Protein AF-A0A1Q4DTI9-F1 (afdb_monomer_lite)

Structure (mmCIF, N/CA/C/O backbone):
data_AF-A0A1Q4DTI9-F1
#
_entry.id   AF-A0A1Q4DTI9-F1
#
loop_
_atom_site.group_PDB
_atom_site.id
_atom_site.type_symbol
_atom_site.label_atom_id
_atom_site.label_alt_id
_atom_site.label_comp_id
_atom_site.label_asym_id
_atom_site.label_entity_id
_atom_site.label_seq_id
_atom_site.pdbx_PDB_ins_code
_atom_site.Cartn_x
_atom_site.Cartn_y
_atom_site.Cartn_z
_atom_site.occupancy
_atom_site.B_iso_or_equiv
_atom_site.auth_seq_id
_atom_site.auth_comp_id
_atom_site.auth_asym_id
_atom_site.auth_atom_id
_atom_site.pdbx_PDB_model_num
ATOM 1 N N . MET A 1 1 ? 44.976 -29.649 -38.046 1.00 53.06 1 MET A N 1
ATOM 2 C CA . MET A 1 1 ? 44.928 -28.229 -37.626 1.00 53.06 1 MET A CA 1
ATOM 3 C C . MET A 1 1 ? 43.530 -27.917 -37.110 1.00 53.06 1 MET A C 1
ATOM 5 O O . MET A 1 1 ? 42.607 -27.797 -37.906 1.00 53.06 1 MET A O 1
ATOM 9 N N . THR A 1 2 ? 43.343 -27.860 -35.794 1.00 54.84 2 THR A N 1
ATOM 10 C CA . THR A 1 2 ? 42.052 -27.541 -35.167 1.00 54.84 2 THR A CA 1
ATOM 11 C C . THR A 1 2 ? 41.752 -26.053 -35.352 1.00 54.84 2 THR A C 1
ATOM 13 O O . THR A 1 2 ? 42.435 -25.201 -34.785 1.00 54.84 2 THR A O 1
ATOM 16 N N . ARG A 1 3 ? 40.769 -25.720 -36.195 1.00 55.25 3 ARG A N 1
ATOM 17 C CA . ARG A 1 3 ? 40.263 -24.344 -36.304 1.00 55.25 3 ARG A CA 1
ATOM 18 C C . ARG A 1 3 ? 39.540 -23.997 -35.000 1.00 55.25 3 ARG A C 1
ATOM 20 O O . ARG A 1 3 ? 38.719 -24.779 -34.534 1.00 55.25 3 ARG A O 1
ATOM 27 N N . ASN A 1 4 ? 39.849 -22.841 -34.419 1.00 64.81 4 ASN A N 1
ATOM 28 C CA . ASN A 1 4 ? 39.087 -22.314 -33.286 1.00 64.81 4 ASN A CA 1
ATOM 29 C C . ASN A 1 4 ? 37.634 -22.022 -33.715 1.00 64.81 4 ASN A C 1
ATOM 31 O O . ASN A 1 4 ? 37.386 -21.762 -34.894 1.00 64.81 4 ASN A O 1
ATOM 35 N N . SER A 1 5 ? 36.685 -22.030 -32.773 1.00 80.31 5 SER A N 1
ATOM 36 C CA . SER A 1 5 ? 35.242 -21.832 -33.029 1.00 80.31 5 SER A CA 1
ATOM 37 C C . SER A 1 5 ? 34.882 -20.483 -33.665 1.00 80.31 5 SER A C 1
ATOM 39 O O . SER A 1 5 ? 33.822 -20.342 -34.263 1.00 80.31 5 SER A O 1
ATOM 41 N N . ASP A 1 6 ? 35.775 -19.502 -33.571 1.00 81.00 6 ASP A N 1
ATOM 42 C CA . ASP A 1 6 ? 35.674 -18.170 -34.166 1.00 81.00 6 ASP A CA 1
ATOM 43 C C . ASP A 1 6 ? 36.391 -18.046 -35.526 1.00 81.00 6 ASP A C 1
ATOM 45 O O . ASP A 1 6 ? 36.403 -16.971 -36.122 1.00 81.00 6 ASP A O 1
ATOM 49 N N . GLY A 1 7 ? 37.012 -19.121 -36.026 1.00 85.31 7 GLY A N 1
ATOM 50 C CA . GLY A 1 7 ? 37.660 -19.169 -37.343 1.00 85.31 7 GLY A CA 1
ATOM 51 C C . GLY A 1 7 ? 38.958 -18.357 -37.476 1.00 85.31 7 GLY A C 1
ATOM 52 O O . GLY A 1 7 ? 39.600 -18.406 -38.524 1.00 85.31 7 GLY A O 1
ATOM 53 N N . LEU A 1 8 ? 39.381 -17.640 -36.430 1.00 86.94 8 LEU A N 1
ATOM 54 C CA . LEU A 1 8 ? 40.568 -16.779 -36.438 1.00 86.94 8 LEU A CA 1
ATOM 55 C C . LEU A 1 8 ? 41.843 -17.549 -36.060 1.00 86.94 8 LEU A C 1
ATOM 57 O O . LEU A 1 8 ? 41.891 -18.263 -35.049 1.00 86.94 8 LEU A O 1
ATOM 61 N N . GLN A 1 9 ? 42.909 -17.345 -36.841 1.00 87.81 9 GLN A N 1
ATOM 62 C CA . GLN A 1 9 ? 44.253 -17.826 -36.504 1.00 87.81 9 GLN A CA 1
ATOM 63 C C . GLN A 1 9 ? 44.780 -17.120 -35.235 1.00 87.81 9 GLN A C 1
ATOM 65 O O . GLN A 1 9 ? 44.447 -15.952 -35.020 1.00 87.81 9 GLN A O 1
ATOM 70 N N . PRO A 1 10 ? 45.627 -17.768 -34.408 1.00 82.81 10 PRO A N 1
ATOM 71 C CA . PRO A 1 10 ? 46.132 -17.186 -33.158 1.00 82.81 10 PRO A CA 1
ATOM 72 C C . PRO A 1 10 ? 46.754 -15.790 -33.320 1.00 82.81 10 PRO A C 1
ATOM 74 O O . PRO A 1 10 ? 46.366 -14.868 -32.610 1.00 82.81 10 PRO A O 1
ATOM 77 N N . ARG A 1 11 ? 47.603 -15.586 -34.339 1.00 82.25 11 ARG A N 1
ATOM 78 C CA . ARG A 1 11 ? 48.205 -14.270 -34.635 1.00 82.25 11 ARG A CA 1
ATOM 79 C C . ARG A 1 11 ? 47.156 -13.185 -34.909 1.00 82.25 11 ARG A C 1
ATOM 81 O O . ARG A 1 11 ? 47.306 -12.049 -34.473 1.00 82.25 11 ARG A O 1
ATOM 88 N N . CYS A 1 12 ? 46.053 -13.535 -35.571 1.00 87.19 12 CYS A N 1
ATOM 89 C CA . CYS A 1 12 ? 44.951 -12.606 -35.818 1.00 87.19 12 CYS A CA 1
ATOM 90 C C . CYS A 1 12 ? 44.187 -12.245 -34.532 1.00 87.19 12 CYS A C 1
ATOM 92 O O . CYS A 1 12 ? 43.641 -11.143 -34.447 1.00 87.19 12 CYS A O 1
ATOM 94 N N . LYS A 1 13 ? 44.152 -13.130 -33.521 1.00 86.31 13 LYS A N 1
ATOM 95 C CA . LYS A 1 13 ? 43.542 -12.835 -32.211 1.00 86.31 13 LYS A CA 1
ATOM 96 C C . LYS A 1 13 ? 44.347 -11.794 -31.447 1.00 86.31 13 LYS A C 1
ATOM 98 O O . LYS A 1 13 ? 43.750 -10.871 -30.895 1.00 86.31 13 LYS A O 1
ATOM 103 N N . ASP A 1 14 ? 45.672 -11.893 -31.485 1.00 88.25 14 ASP A N 1
ATOM 104 C CA . ASP A 1 14 ? 46.558 -10.927 -30.831 1.00 88.25 14 ASP A CA 1
ATOM 105 C C . ASP A 1 14 ? 46.472 -9.551 -31.496 1.00 88.25 14 ASP A C 1
ATOM 107 O O . ASP A 1 14 ? 46.298 -8.546 -30.804 1.00 88.25 14 ASP A O 1
ATOM 111 N N . CYS A 1 15 ? 46.456 -9.498 -32.833 1.00 91.50 15 CYS A N 1
ATOM 112 C CA . CYS A 1 15 ? 46.217 -8.252 -33.567 1.00 91.50 15 CYS A CA 1
ATOM 113 C C . CYS A 1 15 ? 44.847 -7.635 -33.229 1.00 91.50 15 CYS A C 1
ATOM 115 O O . CYS A 1 15 ? 44.758 -6.434 -32.979 1.00 91.50 15 CYS A O 1
ATOM 117 N N . ASN A 1 16 ? 43.777 -8.439 -33.169 1.00 90.19 16 ASN A N 1
ATOM 118 C CA . ASN A 1 16 ? 42.437 -7.953 -32.817 1.00 90.19 16 ASN A CA 1
ATOM 119 C C . ASN A 1 16 ? 42.382 -7.460 -31.361 1.00 90.19 16 ASN A C 1
ATOM 121 O O . ASN A 1 16 ? 41.789 -6.421 -31.075 1.00 90.19 16 ASN A O 1
ATOM 125 N N . ARG A 1 17 ? 43.049 -8.161 -30.438 1.00 92.62 17 ARG A N 1
ATOM 126 C CA . ARG A 1 17 ? 43.170 -7.748 -29.036 1.00 92.62 17 ARG A CA 1
ATOM 127 C C . ARG A 1 17 ? 43.911 -6.417 -28.912 1.00 92.62 17 ARG A C 1
ATOM 129 O O . ARG A 1 17 ? 43.394 -5.518 -28.253 1.00 92.62 17 ARG A O 1
ATOM 136 N N . ALA A 1 18 ? 45.063 -6.270 -29.567 1.00 93.00 18 ALA A N 1
ATOM 137 C CA . ALA A 1 18 ? 45.827 -5.023 -29.583 1.00 93.00 18 ALA A CA 1
ATOM 138 C C . ALA A 1 18 ? 45.005 -3.871 -30.182 1.00 93.00 18 ALA A C 1
ATOM 140 O O . ALA A 1 18 ? 44.912 -2.804 -29.577 1.00 93.00 18 ALA A O 1
ATOM 141 N N . TYR A 1 19 ? 44.311 -4.116 -31.298 1.00 94.25 19 TYR A N 1
ATOM 142 C CA . TYR A 1 19 ? 43.413 -3.142 -31.916 1.00 94.25 19 TYR A CA 1
ATOM 143 C C . TYR A 1 19 ? 42.285 -2.706 -30.970 1.00 94.25 19 TYR A C 1
ATOM 145 O O . TYR A 1 19 ? 42.036 -1.509 -30.820 1.00 94.25 19 TYR A O 1
ATOM 153 N N . ARG A 1 20 ? 41.620 -3.650 -30.287 1.00 93.38 20 ARG A N 1
ATOM 154 C CA . ARG A 1 20 ? 40.570 -3.335 -29.302 1.00 93.38 20 ARG A CA 1
ATOM 155 C C . ARG A 1 20 ? 41.111 -2.497 -28.154 1.00 93.38 20 ARG A C 1
ATOM 157 O O . ARG A 1 20 ? 40.448 -1.538 -27.783 1.00 93.38 20 ARG A O 1
ATOM 164 N N . LEU A 1 21 ? 42.288 -2.842 -27.624 1.00 95.31 21 LEU A N 1
ATOM 165 C CA . LEU A 1 21 ? 42.935 -2.106 -26.534 1.00 95.31 21 LEU A CA 1
ATOM 166 C C . LEU A 1 21 ? 43.292 -0.674 -26.952 1.00 95.31 21 LEU A C 1
ATOM 168 O O . LEU A 1 21 ? 42.970 0.270 -26.236 1.00 95.31 21 LEU A O 1
ATOM 172 N N . GLN A 1 22 ? 43.867 -0.501 -28.143 1.00 94.75 22 GLN A N 1
ATOM 173 C CA . GLN A 1 22 ? 44.209 0.816 -28.689 1.00 94.75 22 GLN A CA 1
ATOM 174 C C . GLN A 1 22 ? 42.973 1.675 -29.002 1.00 94.75 22 GLN A C 1
ATOM 176 O O . GLN A 1 22 ? 43.058 2.899 -29.006 1.00 94.75 22 GLN A O 1
ATOM 181 N N . ASN A 1 23 ? 41.811 1.056 -29.238 1.00 96.25 23 ASN A N 1
ATOM 182 C CA . ASN A 1 23 ? 40.576 1.747 -29.616 1.00 96.25 23 ASN A CA 1
ATOM 183 C C . ASN A 1 23 ? 39.484 1.714 -28.528 1.00 96.25 23 ASN A C 1
ATOM 185 O O . ASN A 1 23 ? 38.328 2.015 -28.838 1.00 96.25 23 ASN A O 1
ATOM 189 N N . VAL A 1 24 ? 39.798 1.378 -27.266 1.00 96.94 24 VAL A N 1
ATOM 190 C CA . VAL A 1 24 ? 38.788 1.293 -26.184 1.00 96.94 24 VAL A CA 1
ATOM 191 C C . VAL A 1 24 ? 38.017 2.601 -26.038 1.00 96.94 24 VAL A C 1
ATOM 193 O O . VAL A 1 24 ? 36.784 2.583 -25.994 1.00 96.94 24 VAL A O 1
ATOM 196 N N . GLU A 1 25 ? 38.723 3.731 -26.007 1.00 95.00 25 GLU A N 1
ATOM 197 C CA . GLU A 1 25 ? 38.092 5.035 -25.800 1.00 95.00 25 GLU A CA 1
ATOM 198 C C . GLU A 1 25 ? 37.253 5.450 -27.014 1.00 95.00 25 GLU A C 1
ATOM 200 O O . GLU A 1 25 ? 36.100 5.850 -26.867 1.00 95.00 25 GLU A O 1
ATOM 205 N N . ARG A 1 26 ? 37.751 5.210 -28.234 1.00 93.19 26 ARG A N 1
ATOM 206 C CA . ARG A 1 26 ? 36.982 5.430 -29.469 1.00 93.19 26 ARG A CA 1
ATOM 207 C C . ARG A 1 26 ? 35.706 4.582 -29.502 1.00 93.19 26 ARG A C 1
ATOM 209 O O . ARG A 1 26 ? 34.638 5.079 -29.854 1.00 93.19 26 ARG A O 1
ATOM 216 N N . ALA A 1 27 ? 35.784 3.316 -29.092 1.00 92.44 27 ALA A N 1
ATOM 217 C CA . ALA A 1 27 ? 34.627 2.428 -28.998 1.00 92.44 27 ALA A CA 1
ATOM 218 C C . ALA A 1 27 ? 33.645 2.855 -27.890 1.00 92.44 27 ALA A C 1
ATOM 220 O O . ALA A 1 27 ? 32.435 2.643 -28.013 1.00 92.44 27 ALA A O 1
ATOM 221 N N . ARG A 1 28 ? 34.135 3.448 -26.794 1.00 94.25 28 ARG A N 1
ATOM 222 C CA . ARG A 1 28 ? 33.299 4.032 -25.735 1.00 94.25 28 ARG A CA 1
ATOM 223 C C . ARG A 1 28 ? 32.555 5.266 -26.244 1.00 94.25 28 ARG A C 1
ATOM 225 O O . ARG A 1 28 ? 31.332 5.308 -26.128 1.00 94.25 28 ARG A O 1
ATOM 232 N N . GLN A 1 29 ? 33.260 6.208 -26.864 1.00 93.12 29 GLN A N 1
ATOM 233 C CA . GLN A 1 29 ? 32.677 7.414 -27.459 1.00 93.12 29 GLN A CA 1
ATOM 234 C C . GLN A 1 29 ? 31.649 7.070 -28.539 1.00 93.12 29 GLN A C 1
ATOM 236 O O . GLN A 1 29 ? 30.538 7.598 -28.529 1.00 93.12 29 GLN A O 1
ATOM 241 N N . TYR A 1 30 ? 31.964 6.108 -29.410 1.00 93.25 30 TYR A N 1
ATOM 242 C CA . TYR A 1 30 ? 31.026 5.632 -30.421 1.00 93.25 30 TYR A CA 1
ATOM 243 C C . TYR A 1 30 ? 29.740 5.082 -29.792 1.00 93.25 30 TYR A C 1
ATOM 245 O O . TYR A 1 30 ? 28.648 5.458 -30.217 1.00 93.25 30 TYR A O 1
ATOM 253 N N . ARG A 1 31 ? 29.839 4.241 -28.749 1.00 94.75 31 ARG A N 1
ATOM 254 C CA . ARG A 1 31 ? 28.670 3.707 -28.023 1.00 94.75 31 ARG A CA 1
ATOM 255 C C . ARG A 1 31 ? 27.847 4.796 -27.337 1.00 94.75 31 ARG A C 1
ATOM 257 O O . ARG A 1 31 ? 26.625 4.684 -27.302 1.00 94.75 31 ARG A O 1
ATOM 264 N N . LEU A 1 32 ? 28.488 5.839 -26.812 1.00 93.25 32 LEU A N 1
ATOM 265 C CA . LEU A 1 32 ? 27.789 6.981 -26.219 1.00 93.25 32 LEU A CA 1
ATOM 266 C C . LEU A 1 32 ? 26.996 7.748 -27.282 1.00 93.25 32 LEU A C 1
ATOM 268 O O . LEU A 1 32 ? 25.781 7.873 -27.148 1.00 93.25 32 LEU A O 1
ATOM 272 N N . ILE A 1 33 ? 27.650 8.159 -28.371 1.00 92.88 33 ILE A N 1
ATOM 273 C CA . ILE A 1 33 ? 27.027 8.940 -29.452 1.00 92.88 33 ILE A CA 1
ATOM 274 C C . ILE A 1 33 ? 25.904 8.145 -30.129 1.00 92.88 33 ILE A C 1
ATOM 276 O O . ILE A 1 33 ? 24.791 8.642 -30.312 1.00 92.88 33 ILE A O 1
ATOM 280 N N . THR A 1 34 ? 26.164 6.885 -30.485 1.00 93.88 34 THR A N 1
ATOM 281 C CA . THR A 1 34 ? 25.146 6.025 -31.108 1.00 93.88 34 THR A CA 1
ATOM 282 C C . THR A 1 34 ? 24.021 5.679 -30.142 1.00 93.88 34 THR A C 1
ATOM 284 O O . THR A 1 34 ? 22.859 5.687 -30.546 1.00 93.88 34 THR A O 1
ATOM 287 N N . GLY A 1 35 ? 24.330 5.456 -28.863 1.00 95.19 35 GLY A N 1
ATOM 288 C CA . GLY A 1 35 ? 23.335 5.227 -27.821 1.00 95.19 35 GLY A CA 1
ATOM 289 C C . GLY A 1 35 ? 22.427 6.438 -27.607 1.00 95.19 35 GLY A C 1
ATOM 290 O O . GLY A 1 35 ? 21.213 6.286 -27.499 1.00 95.19 35 GLY A O 1
ATOM 291 N N . GLU A 1 36 ? 22.977 7.651 -27.597 1.00 93.81 36 GLU A N 1
ATOM 292 C CA . GLU A 1 36 ? 22.194 8.888 -27.518 1.00 93.81 36 GLU A CA 1
ATOM 293 C C . GLU A 1 36 ? 21.328 9.106 -28.751 1.00 93.81 36 GLU A C 1
ATOM 295 O O . GLU A 1 36 ? 20.138 9.400 -28.608 1.00 93.81 36 GLU A O 1
ATOM 300 N N . ARG A 1 37 ? 21.890 8.895 -29.946 1.00 96.38 37 ARG A N 1
ATOM 301 C CA . ARG A 1 37 ? 21.135 8.955 -31.199 1.00 96.38 37 ARG A CA 1
ATOM 302 C C . ARG A 1 37 ? 19.981 7.953 -31.195 1.00 96.38 37 ARG A C 1
ATOM 304 O O . ARG A 1 37 ? 18.864 8.343 -31.518 1.00 96.38 37 ARG A O 1
ATOM 311 N N . SER A 1 38 ? 20.225 6.706 -30.788 1.00 94.44 38 SER A N 1
ATOM 312 C CA . SER A 1 38 ? 19.185 5.675 -30.676 1.00 94.44 38 SER A CA 1
ATOM 313 C C . SER A 1 38 ? 18.099 6.102 -29.695 1.00 94.44 38 SER A C 1
ATOM 315 O O . SER A 1 38 ? 16.931 6.141 -30.063 1.00 94.44 38 SER A O 1
ATOM 317 N N . ARG A 1 39 ? 18.476 6.533 -28.481 1.00 96.44 39 ARG A N 1
ATOM 318 C CA . ARG A 1 39 ? 17.519 7.021 -27.474 1.00 96.44 39 ARG A CA 1
ATOM 319 C C . ARG A 1 39 ? 16.692 8.200 -27.982 1.00 96.44 39 ARG A C 1
ATOM 321 O O . ARG A 1 39 ? 15.518 8.306 -27.642 1.00 96.44 39 ARG A O 1
ATOM 328 N N . ARG A 1 40 ? 17.290 9.104 -28.762 1.00 97.31 40 ARG A N 1
ATOM 329 C CA . ARG A 1 40 ? 16.573 10.229 -29.374 1.00 97.31 40 ARG A CA 1
ATOM 330 C C . ARG A 1 40 ? 15.555 9.741 -30.403 1.00 97.31 40 ARG A C 1
ATOM 332 O O . ARG A 1 40 ? 14.390 10.095 -30.271 1.00 97.31 40 ARG A O 1
ATOM 339 N N . LEU A 1 41 ? 15.972 8.895 -31.344 1.00 95.75 41 LEU A N 1
ATOM 340 C CA . LEU A 1 41 ? 15.083 8.327 -32.363 1.00 95.75 41 LEU A CA 1
ATOM 341 C C . LEU A 1 41 ? 13.945 7.510 -31.737 1.00 95.75 41 LEU A C 1
ATOM 343 O O . LEU A 1 41 ? 12.803 7.618 -32.169 1.00 95.75 41 LEU A O 1
ATOM 347 N N . ASP A 1 42 ? 14.224 6.741 -30.681 1.00 94.81 42 ASP A N 1
ATOM 348 C CA . ASP A 1 42 ? 13.197 5.994 -29.950 1.00 94.81 42 ASP A CA 1
ATOM 349 C C . ASP A 1 42 ? 12.187 6.929 -29.267 1.00 94.81 42 ASP A C 1
ATOM 351 O O . ASP A 1 42 ? 10.986 6.657 -29.299 1.00 94.81 42 ASP A O 1
ATOM 355 N N . ARG A 1 43 ? 12.648 8.049 -28.687 1.00 96.50 43 ARG A N 1
ATOM 356 C CA . ARG A 1 43 ? 11.763 9.075 -28.109 1.00 96.50 43 ARG A CA 1
ATOM 357 C C . ARG A 1 43 ? 10.905 9.756 -29.168 1.00 96.50 43 ARG A C 1
ATOM 359 O O . ARG A 1 43 ? 9.714 9.924 -28.935 1.00 96.50 43 ARG A O 1
ATOM 366 N N . GLU A 1 44 ? 11.488 10.128 -30.304 1.00 97.06 44 GLU A N 1
ATOM 367 C CA . GLU A 1 44 ? 10.766 10.736 -31.429 1.00 97.06 44 GLU A CA 1
ATOM 368 C C . GLU A 1 44 ? 9.714 9.770 -31.984 1.00 97.06 44 GLU A C 1
ATOM 370 O O . GLU A 1 44 ? 8.543 10.133 -32.087 1.00 97.06 44 GLU A O 1
ATOM 375 N N . ARG A 1 45 ? 10.094 8.507 -32.225 1.00 96.88 45 ARG A N 1
ATOM 376 C CA . ARG A 1 45 ? 9.173 7.452 -32.667 1.00 96.88 45 ARG A CA 1
ATOM 377 C C . ARG A 1 45 ? 8.035 7.247 -31.670 1.00 96.88 45 ARG A C 1
ATOM 379 O O . ARG A 1 45 ? 6.885 7.135 -32.086 1.00 96.88 45 ARG A O 1
ATOM 386 N N . TYR A 1 46 ? 8.332 7.188 -30.371 1.00 93.81 46 TYR A N 1
ATOM 387 C CA . TYR A 1 46 ? 7.299 7.047 -29.344 1.00 93.81 46 TYR A CA 1
ATOM 388 C C . TYR A 1 46 ? 6.390 8.277 -29.287 1.00 93.81 46 TYR A C 1
ATOM 390 O O . TYR A 1 46 ? 5.179 8.123 -29.205 1.00 93.81 46 TYR A O 1
ATOM 398 N N . ALA A 1 47 ? 6.941 9.491 -29.369 1.00 95.94 47 ALA A N 1
ATOM 399 C CA . ALA A 1 47 ? 6.152 10.720 -29.365 1.00 95.94 47 ALA A CA 1
ATOM 400 C C . ALA A 1 47 ? 5.183 10.776 -30.557 1.00 95.94 47 ALA A C 1
ATOM 402 O O . ALA A 1 47 ? 4.003 11.058 -30.360 1.00 95.94 47 ALA A O 1
ATOM 403 N N . GLN A 1 48 ? 5.655 10.427 -31.758 1.00 97.38 48 GLN A N 1
ATOM 404 C CA . GLN A 1 48 ? 4.842 10.377 -32.979 1.00 97.38 48 GLN A CA 1
ATOM 405 C C . GLN A 1 48 ? 3.741 9.307 -32.918 1.00 97.38 48 GLN A C 1
ATOM 407 O O . GLN A 1 48 ? 2.654 9.516 -33.445 1.00 97.38 48 GLN A O 1
ATOM 412 N N . ASN A 1 49 ? 3.996 8.174 -32.256 1.00 96.81 49 ASN A N 1
ATOM 413 C CA . ASN A 1 49 ? 3.059 7.046 -32.186 1.00 96.81 49 ASN A CA 1
ATOM 414 C C . ASN A 1 49 ? 2.308 6.941 -30.853 1.00 96.81 49 ASN A C 1
ATOM 416 O O . ASN A 1 49 ? 1.595 5.967 -30.616 1.00 96.81 49 ASN A O 1
ATOM 420 N N . ARG A 1 50 ? 2.452 7.922 -29.957 1.00 96.88 50 ARG A N 1
ATOM 421 C CA . ARG A 1 50 ? 1.941 7.820 -28.585 1.00 96.88 50 ARG A CA 1
ATOM 422 C C . ARG A 1 50 ? 0.439 7.561 -28.560 1.00 96.88 50 ARG A C 1
ATOM 424 O O . ARG A 1 50 ? -0.026 6.692 -27.830 1.00 96.88 50 ARG A O 1
ATOM 431 N N . GLU A 1 51 ? -0.322 8.315 -29.344 1.00 96.56 51 GLU A N 1
ATOM 432 C CA . GLU A 1 51 ? -1.781 8.199 -29.366 1.00 96.56 51 GLU A CA 1
ATOM 433 C C . GLU A 1 51 ? -2.242 6.876 -29.978 1.00 96.56 51 GLU A C 1
ATOM 435 O O . GLU A 1 51 ? -3.095 6.201 -29.402 1.00 96.56 51 GLU A O 1
ATOM 440 N N . SER A 1 52 ? -1.633 6.449 -31.087 1.00 96.81 52 SER A N 1
ATOM 441 C CA . SER A 1 52 ? -1.978 5.182 -31.738 1.00 96.81 52 SER A CA 1
ATOM 442 C C . SER A 1 52 ? -1.642 3.979 -30.850 1.00 96.81 52 SER A C 1
ATOM 444 O O . SER A 1 52 ? -2.445 3.048 -30.734 1.00 96.81 52 SER A O 1
ATOM 446 N N . GLU A 1 53 ? -0.510 4.012 -30.140 1.00 94.75 53 GLU A N 1
ATOM 447 C CA . GLU A 1 53 ? -0.140 2.987 -29.164 1.00 94.75 53 GLU A CA 1
ATOM 448 C C . GLU A 1 53 ? -1.094 2.943 -27.968 1.00 94.75 53 GLU A C 1
ATOM 450 O O . GLU A 1 53 ? -1.497 1.851 -27.550 1.00 94.75 53 GLU A O 1
ATOM 455 N N . LEU A 1 54 ? -1.485 4.104 -27.431 1.00 94.75 54 LEU A N 1
ATOM 456 C CA . LEU A 1 54 ? -2.444 4.187 -26.330 1.00 94.75 54 LEU A CA 1
ATOM 457 C C . LEU A 1 54 ? -3.814 3.642 -26.743 1.00 94.75 54 LEU A C 1
ATOM 459 O O . LEU A 1 54 ? -4.370 2.816 -26.016 1.00 94.75 54 LEU A O 1
ATOM 463 N N . THR A 1 55 ? -4.316 4.023 -27.920 1.00 97.19 55 THR A N 1
ATOM 464 C CA . THR A 1 55 ? -5.589 3.529 -28.464 1.00 97.19 55 THR A CA 1
ATOM 465 C C . THR A 1 55 ? -5.547 2.022 -28.694 1.00 97.19 55 THR A C 1
ATOM 467 O O . THR A 1 55 ? -6.423 1.299 -28.216 1.00 97.19 55 THR A O 1
ATOM 470 N N . ARG A 1 56 ? -4.487 1.511 -29.333 1.00 97.50 56 ARG A N 1
ATOM 471 C CA . ARG A 1 56 ? -4.293 0.067 -29.539 1.00 97.50 56 ARG A CA 1
ATOM 472 C C . ARG A 1 56 ? -4.214 -0.690 -28.210 1.00 97.50 56 ARG A C 1
ATOM 474 O O . ARG A 1 56 ? -4.806 -1.758 -28.072 1.00 97.50 56 ARG A O 1
ATOM 481 N N . SER A 1 57 ? -3.518 -0.138 -27.213 1.00 96.12 57 SER A N 1
ATOM 482 C CA . SER A 1 57 ? -3.423 -0.735 -25.874 1.00 96.12 57 SER A CA 1
ATOM 483 C C . SER A 1 57 ? -4.772 -0.743 -25.152 1.00 96.12 57 SER A C 1
ATOM 485 O O . SER A 1 57 ? -5.107 -1.733 -24.498 1.00 96.12 57 SER A O 1
ATOM 487 N N . ALA A 1 58 ? -5.547 0.338 -25.261 1.00 97.12 58 ALA A N 1
ATOM 488 C CA . ALA A 1 58 ? -6.879 0.433 -24.678 1.00 97.12 58 ALA A CA 1
ATOM 489 C C . ALA A 1 58 ? -7.834 -0.588 -25.311 1.00 97.12 58 ALA A C 1
ATOM 491 O O . ALA A 1 58 ? -8.491 -1.327 -24.575 1.00 97.12 58 ALA A O 1
ATOM 492 N N . LEU A 1 59 ? -7.832 -0.693 -26.645 1.00 98.06 59 LEU A N 1
ATOM 493 C CA . LEU A 1 59 ? -8.625 -1.671 -27.393 1.00 98.06 59 LEU A CA 1
ATOM 494 C C . LEU A 1 59 ? -8.254 -3.110 -27.016 1.00 98.06 59 LEU A C 1
ATOM 496 O O . LEU A 1 59 ? -9.123 -3.922 -26.711 1.00 98.06 59 LEU A O 1
ATOM 500 N N . TYR A 1 60 ? -6.959 -3.422 -26.942 1.00 97.69 60 TYR A N 1
ATOM 501 C CA . TYR A 1 60 ? -6.520 -4.750 -26.518 1.00 97.69 60 TYR A CA 1
ATOM 502 C C . TYR A 1 60 ? -6.994 -5.079 -25.095 1.00 97.69 60 TYR A C 1
ATOM 504 O O . TYR A 1 60 ? -7.485 -6.180 -24.845 1.00 97.69 60 TYR A O 1
ATOM 512 N N . ARG A 1 61 ? -6.881 -4.134 -24.150 1.00 97.00 61 ARG A N 1
ATOM 513 C CA . ARG A 1 61 ? -7.320 -4.342 -22.759 1.00 97.00 61 ARG A CA 1
ATOM 514 C C . ARG A 1 61 ? -8.833 -4.489 -22.628 1.00 97.00 61 ARG A C 1
ATOM 516 O O . ARG A 1 61 ? -9.266 -5.221 -21.738 1.00 97.00 61 ARG A O 1
ATOM 523 N N . SER A 1 62 ? -9.621 -3.798 -23.454 1.00 97.19 62 SER A N 1
ATOM 524 C CA . SER A 1 62 ? -11.079 -3.940 -23.443 1.00 97.19 62 SER A CA 1
ATOM 525 C C . SER A 1 62 ? -11.501 -5.294 -24.014 1.00 97.19 62 SER A C 1
ATOM 527 O O . SER A 1 62 ? -12.282 -5.990 -23.369 1.00 97.19 62 SER A O 1
ATOM 529 N N . GLN A 1 63 ? -10.910 -5.712 -25.138 1.00 98.31 63 GLN A N 1
ATOM 530 C CA . GLN A 1 63 ? -11.193 -6.996 -25.789 1.00 98.31 63 GLN A CA 1
ATOM 531 C C . GLN A 1 63 ? -10.684 -8.207 -24.986 1.00 98.31 63 GLN A C 1
ATOM 533 O O . GLN A 1 63 ? -11.318 -9.254 -24.991 1.00 98.31 63 GLN A O 1
ATOM 538 N N . ASN A 1 64 ? -9.577 -8.068 -24.246 1.00 98.19 64 ASN A N 1
ATOM 539 C CA . ASN A 1 64 ? -8.909 -9.181 -23.550 1.00 98.19 64 ASN A CA 1
ATOM 540 C C . ASN A 1 64 ? -8.934 -9.032 -22.019 1.00 98.19 64 ASN A C 1
ATOM 542 O O . ASN A 1 64 ? -8.025 -9.483 -21.313 1.00 98.19 64 ASN A O 1
ATOM 546 N N . ARG A 1 65 ? -9.964 -8.372 -21.475 1.00 97.62 65 ARG A N 1
ATOM 547 C CA . ARG A 1 65 ? -10.042 -8.008 -20.048 1.00 97.62 65 ARG A CA 1
ATOM 548 C C . ARG A 1 65 ? -9.862 -9.203 -19.111 1.00 97.62 65 ARG A C 1
ATOM 550 O O . ARG A 1 65 ? -9.167 -9.096 -18.098 1.00 97.62 65 ARG A O 1
ATOM 557 N N . GLU A 1 66 ? -10.493 -10.330 -19.423 1.00 97.56 66 GLU A N 1
ATOM 558 C CA . GLU A 1 66 ? -10.436 -11.535 -18.590 1.00 97.56 66 GLU A CA 1
ATOM 559 C C . GLU A 1 66 ? -9.073 -12.216 -18.645 1.00 97.56 66 GLU A C 1
ATOM 561 O O . GLU A 1 66 ? -8.523 -12.558 -17.597 1.00 97.56 66 GLU A O 1
ATOM 566 N N . GLN A 1 67 ? -8.483 -12.325 -19.836 1.00 97.81 67 GLN A N 1
ATOM 567 C CA . GLN A 1 67 ? -7.144 -12.878 -20.013 1.00 97.81 67 GLN A CA 1
ATOM 568 C C . GLN A 1 67 ? -6.098 -12.046 -19.265 1.00 97.81 67 GLN A C 1
ATOM 570 O O . GLN A 1 67 ? -5.291 -12.604 -18.521 1.00 97.81 67 GLN A O 1
ATOM 575 N N . VAL A 1 68 ? -6.146 -10.715 -19.393 1.00 97.25 68 VAL A N 1
ATOM 576 C CA . VAL A 1 68 ? -5.242 -9.806 -18.667 1.00 97.25 68 VAL A CA 1
ATOM 577 C C . VAL A 1 68 ? -5.383 -9.996 -17.154 1.00 97.25 68 VAL A C 1
ATOM 579 O O . VAL A 1 68 ? -4.380 -10.084 -16.444 1.00 97.25 68 VAL A O 1
ATOM 582 N N . ARG A 1 69 ? -6.616 -10.119 -16.643 1.00 96.88 69 ARG A N 1
ATOM 583 C CA . ARG A 1 69 ? -6.865 -10.399 -15.218 1.00 96.88 69 ARG A CA 1
ATOM 584 C C . ARG A 1 69 ? -6.334 -11.765 -14.792 1.00 96.88 69 ARG A C 1
ATOM 586 O O . ARG A 1 69 ? -5.745 -11.858 -13.718 1.00 96.88 69 ARG A O 1
ATOM 593 N N . ARG A 1 70 ? -6.535 -12.805 -15.605 1.00 98.25 70 ARG A N 1
ATOM 594 C CA . ARG A 1 70 ? -6.061 -14.168 -15.330 1.00 98.25 70 ARG A CA 1
ATOM 595 C C . ARG A 1 70 ? -4.539 -14.204 -15.225 1.00 98.25 70 ARG A C 1
ATOM 597 O O . ARG A 1 70 ? -4.028 -14.575 -14.174 1.00 98.25 70 ARG A O 1
ATOM 604 N N . VAL A 1 71 ? -3.836 -13.711 -16.246 1.00 97.44 71 VAL A N 1
ATOM 605 C CA . VAL A 1 71 ? -2.364 -13.636 -16.258 1.00 97.44 71 VAL A CA 1
ATOM 606 C C . VAL A 1 71 ? -1.851 -12.788 -15.090 1.00 97.44 71 VAL A C 1
ATOM 608 O O . VAL A 1 71 ? -0.871 -13.145 -14.438 1.00 97.44 71 VAL A O 1
ATOM 611 N N . GLY A 1 72 ? -2.543 -11.689 -14.769 1.00 96.75 72 GLY A N 1
ATOM 612 C CA . GLY A 1 72 ? -2.236 -10.869 -13.599 1.00 96.75 72 GLY A CA 1
ATOM 613 C C . GLY A 1 72 ? -2.326 -11.646 -12.280 1.00 96.75 72 GLY A C 1
ATOM 614 O O . GLY A 1 72 ? -1.415 -11.548 -11.458 1.00 96.75 72 GLY A O 1
ATOM 615 N N . ARG A 1 73 ? -3.382 -12.450 -12.086 1.00 97.19 73 ARG A N 1
ATOM 616 C CA . ARG A 1 73 ? -3.546 -13.308 -10.899 1.00 97.19 73 ARG A CA 1
ATOM 617 C C . ARG A 1 73 ? -2.487 -14.404 -10.828 1.00 97.19 73 ARG A C 1
ATOM 619 O O . ARG A 1 73 ? -1.885 -14.574 -9.774 1.00 97.19 73 ARG A O 1
ATOM 626 N N . GLU A 1 74 ? -2.222 -15.095 -11.932 1.00 97.69 74 GLU A N 1
ATOM 627 C CA . GLU A 1 74 ? -1.199 -16.149 -12.005 1.00 97.69 74 GLU A CA 1
ATOM 628 C C . GLU A 1 74 ? 0.196 -15.601 -11.688 1.00 97.69 74 GLU A C 1
ATOM 630 O O . GLU A 1 74 ? 0.937 -16.181 -10.896 1.00 97.69 74 GLU A O 1
ATOM 635 N N . SER A 1 75 ? 0.540 -14.442 -12.257 1.00 96.94 75 SER A N 1
ATOM 636 C CA . SER A 1 75 ? 1.806 -13.767 -11.974 1.00 96.94 75 SER A CA 1
ATOM 637 C C . SER A 1 75 ? 1.895 -13.314 -10.515 1.00 96.94 75 SER A C 1
ATOM 639 O O . SER A 1 75 ? 2.937 -13.491 -9.881 1.00 96.94 75 SER A O 1
ATOM 641 N N . ALA A 1 76 ? 0.810 -12.769 -9.952 1.00 95.62 76 ALA A N 1
ATOM 642 C CA . ALA A 1 76 ? 0.762 -12.370 -8.548 1.00 95.62 76 ALA A CA 1
ATOM 643 C C . ALA A 1 76 ? 0.922 -13.568 -7.601 1.00 95.62 76 ALA A C 1
ATOM 645 O O . ALA A 1 76 ? 1.677 -13.462 -6.638 1.00 95.62 76 ALA A O 1
ATOM 646 N N . ALA A 1 77 ? 0.270 -14.696 -7.899 1.00 96.56 77 ALA A N 1
ATOM 647 C CA . ALA A 1 77 ? 0.386 -15.931 -7.130 1.00 96.56 77 ALA A CA 1
ATOM 648 C C . ALA A 1 77 ? 1.810 -16.501 -7.204 1.00 96.56 77 ALA A C 1
ATOM 650 O O . ALA A 1 77 ? 2.446 -16.702 -6.173 1.00 96.56 77 ALA A O 1
ATOM 651 N N . ARG A 1 78 ? 2.364 -16.648 -8.416 1.00 98.12 78 ARG A N 1
ATOM 652 C CA . ARG A 1 78 ? 3.724 -17.169 -8.639 1.00 98.12 78 ARG A CA 1
ATOM 653 C C . ARG A 1 78 ? 4.806 -16.334 -7.950 1.00 98.12 78 ARG A C 1
ATOM 655 O O . ARG A 1 78 ? 5.829 -16.864 -7.539 1.00 98.12 78 ARG A O 1
ATOM 662 N N . ASN A 1 79 ? 4.606 -15.020 -7.853 1.00 97.00 79 ASN A N 1
ATOM 663 C CA . ASN A 1 79 ? 5.590 -14.096 -7.289 1.00 97.00 79 ASN A CA 1
ATOM 664 C C . ASN A 1 79 ? 5.251 -13.631 -5.867 1.00 97.00 79 ASN A C 1
ATOM 666 O O . ASN A 1 79 ? 5.902 -12.702 -5.378 1.00 97.00 79 ASN A O 1
ATOM 670 N N . ALA A 1 80 ? 4.249 -14.226 -5.212 1.00 96.19 80 ALA A N 1
ATOM 671 C CA . ALA A 1 80 ? 3.801 -13.798 -3.891 1.00 96.19 80 ALA A CA 1
ATOM 672 C C . ALA A 1 80 ? 4.949 -13.852 -2.873 1.00 96.19 80 ALA A C 1
ATOM 674 O O . ALA A 1 80 ? 5.230 -12.848 -2.216 1.00 96.19 80 ALA A O 1
ATOM 675 N N . ASP A 1 81 ? 5.676 -14.968 -2.822 1.00 94.19 81 ASP A N 1
ATOM 676 C CA . ASP A 1 81 ? 6.777 -15.180 -1.873 1.00 94.19 81 ASP A CA 1
ATOM 677 C C . ASP A 1 81 ? 7.962 -14.278 -2.158 1.00 94.19 81 ASP A C 1
ATOM 679 O O . ASP A 1 81 ? 8.426 -13.562 -1.273 1.00 94.19 81 ASP A O 1
ATOM 683 N N . ARG A 1 82 ? 8.375 -14.196 -3.426 1.00 96.56 82 ARG A N 1
ATOM 684 C CA . ARG A 1 82 ? 9.444 -13.284 -3.843 1.00 96.56 82 ARG A CA 1
ATOM 685 C C . ARG A 1 82 ? 9.117 -11.834 -3.489 1.00 96.56 82 ARG A C 1
ATOM 687 O O . ARG A 1 82 ? 9.991 -11.089 -3.055 1.00 96.56 82 ARG A O 1
ATOM 694 N N . ARG A 1 83 ? 7.859 -11.414 -3.663 1.00 95.25 83 ARG A N 1
ATOM 695 C CA . ARG A 1 83 ? 7.412 -10.062 -3.304 1.00 95.25 83 ARG A CA 1
ATOM 696 C C . ARG A 1 83 ? 7.394 -9.860 -1.789 1.00 95.25 83 ARG A C 1
ATOM 698 O O . ARG A 1 83 ? 7.788 -8.784 -1.341 1.00 95.25 83 ARG A O 1
ATOM 705 N N . ARG A 1 84 ? 6.944 -10.854 -1.015 1.00 94.19 84 ARG A N 1
ATOM 706 C CA . ARG A 1 84 ? 6.984 -10.818 0.456 1.00 94.19 84 ARG A CA 1
ATOM 707 C C . ARG A 1 84 ? 8.420 -10.668 0.952 1.00 94.19 84 ARG A C 1
ATOM 709 O O . ARG A 1 84 ? 8.692 -9.727 1.693 1.00 94.19 84 ARG A O 1
ATOM 716 N N . GLU A 1 85 ? 9.328 -11.504 0.462 1.00 96.00 85 GLU A N 1
ATOM 717 C CA . GLU A 1 85 ? 10.735 -11.496 0.863 1.00 96.00 85 GLU A CA 1
ATOM 718 C C . GLU A 1 85 ? 11.446 -10.204 0.451 1.00 96.00 85 GLU A C 1
ATOM 720 O O . GLU A 1 85 ? 12.083 -9.557 1.277 1.00 96.00 85 GLU A O 1
ATOM 725 N N . TYR A 1 86 ? 11.241 -9.733 -0.782 1.00 96.81 86 TYR A N 1
ATOM 726 C CA . TYR A 1 86 ? 11.770 -8.438 -1.219 1.00 96.81 86 TYR A CA 1
ATOM 727 C C . TYR A 1 86 ? 11.301 -7.288 -0.313 1.00 96.81 86 TYR A C 1
ATOM 729 O O . TYR A 1 86 ? 12.090 -6.435 0.094 1.00 96.81 86 TYR A O 1
ATOM 737 N N . MET A 1 87 ? 10.008 -7.255 0.034 1.00 93.94 87 MET A N 1
ATOM 738 C CA . MET A 1 87 ? 9.475 -6.225 0.928 1.00 93.94 87 MET A CA 1
ATOM 739 C C . MET A 1 87 ? 10.023 -6.366 2.352 1.00 93.94 87 MET A C 1
ATOM 741 O O . MET A 1 87 ? 10.243 -5.341 2.999 1.00 93.94 87 MET A O 1
ATOM 745 N N . ARG A 1 88 ? 10.267 -7.594 2.827 1.00 94.25 88 ARG A N 1
ATOM 746 C CA . ARG A 1 88 ? 10.909 -7.876 4.117 1.00 94.25 88 ARG A CA 1
ATOM 747 C C . ARG A 1 88 ? 12.332 -7.321 4.146 1.00 94.25 88 ARG A C 1
ATOM 749 O O . ARG A 1 88 ? 12.624 -6.466 4.979 1.00 94.25 88 ARG A O 1
ATOM 756 N N . GLN A 1 89 ? 13.167 -7.713 3.185 1.00 96.44 89 GLN A N 1
ATOM 757 C CA . GLN A 1 89 ? 14.551 -7.244 3.056 1.00 96.44 89 GLN A CA 1
ATOM 758 C C . GLN A 1 89 ? 14.617 -5.724 2.922 1.00 96.44 89 GLN A C 1
ATOM 760 O O . GLN A 1 89 ? 15.403 -5.070 3.601 1.00 96.44 89 GLN A O 1
ATOM 765 N N . ARG A 1 90 ? 13.728 -5.129 2.119 1.00 95.31 90 ARG A N 1
ATOM 766 C CA . ARG A 1 90 ? 13.659 -3.672 1.967 1.00 95.31 90 ARG A CA 1
ATOM 767 C C . ARG A 1 90 ? 13.314 -2.958 3.276 1.00 95.31 90 ARG A C 1
ATOM 769 O O . ARG A 1 90 ? 13.867 -1.888 3.520 1.00 95.31 90 ARG A O 1
ATOM 776 N N . ARG A 1 91 ? 12.408 -3.512 4.096 1.00 93.31 91 ARG A N 1
ATOM 777 C CA . ARG A 1 91 ? 12.072 -2.961 5.423 1.00 93.31 91 ARG A CA 1
ATOM 778 C C . ARG A 1 91 ? 13.253 -3.072 6.384 1.00 93.31 91 ARG A C 1
ATOM 780 O O . ARG A 1 91 ? 13.539 -2.092 7.056 1.00 93.31 91 ARG A O 1
ATOM 787 N N . MET A 1 92 ? 13.942 -4.215 6.405 1.00 93.00 92 MET A N 1
ATOM 788 C CA . MET A 1 92 ? 15.131 -4.420 7.244 1.00 93.00 92 MET A CA 1
ATOM 789 C C . MET A 1 92 ? 16.273 -3.478 6.850 1.00 93.00 92 MET A C 1
ATOM 791 O O . MET A 1 92 ? 16.872 -2.848 7.710 1.00 93.00 92 MET A O 1
ATOM 795 N N . ALA A 1 93 ? 16.525 -3.320 5.549 1.00 96.56 93 ALA A N 1
ATOM 796 C CA . ALA A 1 93 ? 17.569 -2.434 5.042 1.00 96.56 93 ALA A CA 1
ATOM 797 C C . ALA A 1 93 ? 17.236 -0.941 5.213 1.00 96.56 93 ALA A C 1
ATOM 799 O O . ALA A 1 93 ? 18.131 -0.106 5.165 1.00 96.56 93 ALA A O 1
ATOM 800 N N . ASN A 1 94 ? 15.954 -0.582 5.355 1.00 95.06 94 ASN A N 1
ATOM 801 C CA . ASN A 1 94 ? 15.509 0.811 5.430 1.00 95.06 94 ASN A CA 1
ATOM 802 C C . ASN A 1 94 ? 14.363 0.992 6.447 1.00 95.06 94 ASN A C 1
ATOM 804 O O . ASN A 1 94 ? 13.242 1.350 6.053 1.00 95.06 94 ASN A O 1
ATOM 808 N N . PRO A 1 95 ? 14.610 0.776 7.752 1.00 89.62 95 PRO A N 1
ATOM 809 C CA . PRO A 1 95 ? 13.555 0.776 8.766 1.00 89.62 95 PRO A CA 1
ATOM 810 C C . PRO A 1 95 ? 12.876 2.147 8.903 1.00 89.62 95 PRO A C 1
ATOM 812 O O . PRO A 1 95 ? 11.671 2.233 9.145 1.00 89.62 95 PRO A O 1
ATOM 815 N N . THR A 1 96 ? 13.613 3.236 8.661 1.00 94.44 96 THR A N 1
ATOM 816 C CA . THR A 1 96 ? 13.096 4.607 8.768 1.00 94.44 96 THR A CA 1
ATOM 817 C C . THR A 1 96 ? 12.499 5.145 7.471 1.00 94.44 96 THR A C 1
ATOM 819 O O . THR A 1 96 ? 11.768 6.129 7.521 1.00 94.44 96 THR A O 1
ATOM 822 N N . ALA A 1 97 ? 12.690 4.500 6.311 1.00 90.31 97 ALA A N 1
ATOM 823 C CA . ALA A 1 97 ? 12.334 5.100 5.016 1.00 90.31 97 ALA A CA 1
ATOM 824 C C . ALA A 1 97 ? 10.859 5.517 4.904 1.00 90.31 97 ALA A C 1
ATOM 826 O O . ALA A 1 97 ? 10.543 6.529 4.274 1.00 90.31 97 ALA A O 1
ATOM 827 N N . LYS A 1 98 ? 9.939 4.769 5.532 1.00 87.50 98 LYS A N 1
ATOM 828 C CA . LYS A 1 98 ? 8.516 5.146 5.590 1.00 87.50 98 LYS A CA 1
ATOM 829 C C . LYS A 1 98 ? 8.299 6.403 6.442 1.00 87.50 98 LYS A C 1
ATOM 831 O O . LYS A 1 98 ? 7.533 7.278 6.034 1.00 87.50 98 LYS A O 1
ATOM 836 N N . ARG A 1 99 ? 8.959 6.493 7.602 1.00 90.69 99 ARG A N 1
ATOM 837 C CA . ARG A 1 99 ? 8.931 7.672 8.482 1.00 90.69 99 ARG A CA 1
ATOM 838 C C . ARG A 1 99 ? 9.534 8.876 7.760 1.00 90.69 99 ARG A C 1
ATOM 840 O O . ARG A 1 99 ? 8.870 9.902 7.671 1.00 90.69 99 ARG A O 1
ATOM 847 N N . ASP A 1 100 ? 10.704 8.720 7.154 1.00 94.62 100 ASP A N 1
ATOM 848 C CA . ASP A 1 100 ? 11.431 9.802 6.483 1.00 94.62 100 ASP A CA 1
ATOM 849 C C . ASP A 1 100 ? 10.682 10.316 5.254 1.00 94.62 100 ASP A C 1
ATOM 851 O O . ASP A 1 100 ? 10.636 11.518 4.997 1.00 94.62 100 ASP A O 1
ATOM 855 N N . TYR A 1 101 ? 10.051 9.422 4.485 1.00 94.75 101 TYR A N 1
ATOM 856 C CA . TYR A 1 101 ? 9.156 9.830 3.404 1.00 94.75 101 TYR A CA 1
ATOM 857 C C . TYR A 1 101 ? 7.973 10.641 3.943 1.00 94.75 101 TYR A C 1
ATOM 859 O O . TYR A 1 101 ? 7.661 11.696 3.391 1.00 94.75 101 TYR A O 1
ATOM 867 N N . ARG A 1 102 ? 7.326 10.175 5.021 1.00 94.12 102 ARG A N 1
ATOM 868 C CA . ARG A 1 102 ? 6.181 10.873 5.620 1.00 94.12 102 ARG A CA 1
ATOM 869 C C . ARG A 1 102 ? 6.576 12.246 6.152 1.00 94.12 102 ARG A C 1
ATOM 871 O O . ARG A 1 102 ? 5.845 13.192 5.898 1.00 94.12 102 ARG A O 1
ATOM 878 N N . LEU A 1 103 ? 7.715 12.361 6.833 1.00 95.62 103 LEU A N 1
ATOM 879 C CA . LEU A 1 103 ? 8.216 13.634 7.355 1.00 95.62 103 LEU A CA 1
ATOM 880 C C . LEU A 1 103 ? 8.538 14.612 6.219 1.00 95.62 103 LEU A C 1
ATOM 882 O O . LEU A 1 103 ? 8.039 15.732 6.225 1.00 95.62 103 LEU A O 1
ATOM 886 N N . ARG A 1 104 ? 9.268 14.165 5.187 1.00 97.12 104 ARG A N 1
ATOM 887 C CA . ARG A 1 104 ? 9.614 15.007 4.025 1.00 97.12 104 ARG A CA 1
ATOM 888 C C . ARG A 1 104 ? 8.412 15.461 3.199 1.00 97.12 104 ARG A C 1
ATOM 890 O O . ARG A 1 104 ? 8.512 16.439 2.472 1.00 97.12 104 ARG A O 1
ATOM 897 N N . ASN A 1 105 ? 7.296 14.738 3.261 1.00 97.12 105 ASN A N 1
ATOM 898 C CA . ASN A 1 105 ? 6.107 15.018 2.454 1.00 97.12 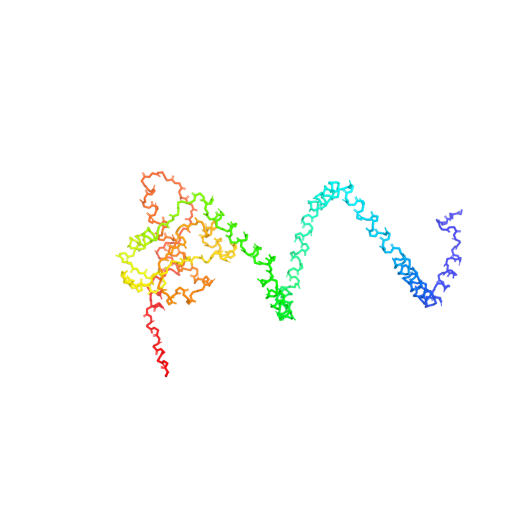105 ASN A CA 1
ATOM 899 C C . ASN A 1 105 ? 4.882 15.343 3.316 1.00 97.12 105 ASN A C 1
ATOM 901 O O . ASN A 1 105 ? 3.760 15.251 2.817 1.00 97.12 105 ASN A O 1
ATOM 905 N N . LEU A 1 106 ? 5.078 15.694 4.591 1.00 95.81 106 LEU A N 1
ATOM 906 C CA . LEU A 1 106 ? 3.992 15.834 5.559 1.00 95.81 106 LEU A CA 1
ATOM 907 C C . LEU A 1 106 ? 2.952 16.853 5.091 1.00 95.81 106 LEU A C 1
ATOM 909 O O . LEU A 1 106 ? 1.763 16.545 5.066 1.00 95.81 106 LEU A O 1
ATOM 913 N N . GLU A 1 107 ? 3.411 18.024 4.650 1.00 95.69 107 GLU A N 1
ATOM 914 C CA . GLU A 1 107 ? 2.525 19.100 4.205 1.00 95.69 107 GLU A CA 1
ATOM 915 C C . GLU A 1 107 ? 1.790 18.738 2.912 1.00 95.69 107 GLU A C 1
ATOM 917 O O . GLU A 1 107 ? 0.578 18.907 2.808 1.00 95.69 107 GLU A O 1
ATOM 922 N N . ARG A 1 108 ? 2.485 18.118 1.949 1.00 97.31 108 ARG A N 1
ATOM 923 C CA . ARG A 1 108 ? 1.852 17.642 0.711 1.00 97.31 108 ARG A CA 1
ATOM 924 C C . ARG A 1 108 ? 0.752 16.620 0.998 1.00 97.31 108 ARG A C 1
ATOM 926 O O . ARG A 1 108 ? -0.325 16.713 0.417 1.00 97.31 108 ARG A O 1
ATOM 933 N N . ILE A 1 109 ? 1.023 15.657 1.882 1.00 95.44 109 ILE A N 1
ATOM 934 C CA . ILE A 1 109 ? 0.040 14.651 2.305 1.00 95.44 109 ILE A CA 1
ATOM 935 C C . ILE A 1 109 ? -1.145 15.344 2.982 1.00 95.44 109 ILE A C 1
ATOM 937 O O . ILE A 1 109 ? -2.286 15.065 2.634 1.00 95.44 109 ILE A O 1
ATOM 941 N N . ARG A 1 110 ? -0.889 16.300 3.884 1.00 95.81 110 ARG A N 1
ATOM 942 C CA . ARG A 1 110 ? -1.936 17.058 4.579 1.00 95.81 110 ARG A CA 1
ATOM 943 C C . ARG A 1 110 ? -2.852 17.803 3.607 1.00 95.81 110 ARG A C 1
ATOM 945 O O . ARG A 1 110 ? -4.070 17.683 3.725 1.00 95.81 110 ARG A O 1
ATOM 952 N N . ILE A 1 111 ? -2.291 18.539 2.649 1.00 96.25 111 ILE A N 1
ATOM 953 C CA . ILE A 1 111 ? -3.060 19.284 1.639 1.00 96.25 111 ILE A CA 1
ATOM 954 C C . ILE A 1 111 ? -3.875 18.320 0.770 1.00 96.25 111 ILE A C 1
ATOM 956 O O . ILE A 1 111 ? -5.065 18.545 0.541 1.00 96.25 111 ILE A O 1
ATOM 960 N N . GLN A 1 112 ? -3.255 17.226 0.317 1.00 94.00 112 GLN A N 1
ATOM 961 C CA . GLN A 1 112 ? -3.926 16.209 -0.490 1.00 94.00 112 GLN A CA 1
ATOM 962 C C . GLN A 1 112 ? -5.098 15.573 0.268 1.00 94.00 112 GLN A C 1
ATOM 964 O O . GLN A 1 112 ? -6.202 15.493 -0.274 1.00 94.00 112 GLN A O 1
ATOM 969 N N . ASP A 1 113 ? -4.884 15.181 1.525 1.00 92.38 113 ASP A N 1
ATOM 970 C CA . ASP A 1 113 ? -5.911 14.592 2.382 1.00 92.38 113 ASP A CA 1
ATOM 971 C C . ASP A 1 113 ? -7.045 15.588 2.652 1.00 92.38 113 ASP A C 1
ATOM 973 O O . ASP A 1 113 ? -8.217 15.220 2.591 1.00 92.38 113 ASP A O 1
ATOM 977 N N . GLN A 1 114 ? -6.734 16.862 2.911 1.00 94.50 114 GLN A N 1
ATOM 978 C CA . GLN A 1 114 ? -7.750 17.900 3.107 1.00 94.50 114 GLN A CA 1
ATOM 979 C C . GLN A 1 114 ? -8.590 18.127 1.847 1.00 94.50 114 GLN A C 1
ATOM 981 O O . GLN A 1 114 ? -9.818 18.163 1.936 1.00 94.50 114 GLN A O 1
ATOM 986 N N . SER A 1 115 ? -7.946 18.250 0.684 1.00 95.12 115 SER A N 1
ATOM 987 C CA . SER A 1 115 ? -8.629 18.428 -0.600 1.00 95.12 115 SER A CA 1
ATOM 988 C C . SER A 1 115 ? -9.535 17.234 -0.914 1.00 95.12 115 SER A C 1
ATOM 990 O O . SER A 1 115 ? -10.734 17.398 -1.160 1.00 95.12 115 SER A O 1
ATOM 992 N N . TYR A 1 116 ? -9.005 16.013 -0.790 1.00 93.31 116 TYR A N 1
ATOM 993 C CA . TYR A 1 116 ? -9.769 14.797 -1.039 1.00 93.31 116 TYR A CA 1
ATOM 994 C C . TYR A 1 116 ? -10.945 14.648 -0.068 1.00 93.31 116 TYR A C 1
ATOM 996 O O . TYR A 1 116 ? -12.070 14.444 -0.517 1.00 93.31 116 TYR A O 1
ATOM 1004 N N . ASN A 1 117 ? -10.733 14.819 1.240 1.00 91.50 117 ASN A N 1
ATOM 1005 C CA . ASN A 1 117 ? -11.798 14.677 2.241 1.00 91.50 117 ASN A CA 1
ATOM 1006 C C . ASN A 1 117 ? -12.909 15.731 2.099 1.00 91.50 117 ASN A C 1
ATOM 1008 O O . ASN A 1 117 ? -14.045 15.478 2.505 1.00 91.50 117 ASN A O 1
ATOM 1012 N N . ARG A 1 118 ? -12.602 16.900 1.519 1.00 94.81 118 ARG A N 1
ATOM 1013 C CA . ARG A 1 118 ? -13.595 17.936 1.194 1.00 94.81 118 ARG A CA 1
ATOM 1014 C C . ARG A 1 118 ? -14.334 17.670 -0.118 1.00 94.81 118 ARG A C 1
ATOM 1016 O O . ARG A 1 118 ? -15.441 18.178 -0.278 1.00 94.81 118 ARG A O 1
ATOM 1023 N N . SER A 1 119 ? -13.765 16.884 -1.031 1.00 97.25 119 SER A N 1
ATOM 1024 C CA . SER A 1 119 ? -14.428 16.494 -2.280 1.00 97.25 119 SER A CA 1
ATOM 1025 C C . SER A 1 119 ? -15.635 15.581 -2.033 1.00 97.25 119 SER A C 1
ATOM 1027 O O . SER A 1 119 ? -15.702 14.864 -1.031 1.00 97.25 119 SER A O 1
ATOM 1029 N N . GLU A 1 120 ? -16.582 15.553 -2.973 1.00 97.31 120 GLU A N 1
ATOM 1030 C CA . GLU A 1 120 ? -17.748 14.667 -2.874 1.00 97.31 120 GLU A CA 1
ATOM 1031 C C . GLU A 1 120 ? -17.346 13.184 -2.873 1.00 97.31 120 GLU A C 1
ATOM 1033 O O . GLU A 1 120 ? -17.826 12.414 -2.041 1.00 97.31 120 GLU A O 1
ATOM 1038 N N . ALA A 1 121 ? -16.380 12.801 -3.714 1.00 96.06 121 ALA A N 1
ATOM 1039 C CA . ALA A 1 121 ? -15.842 11.443 -3.755 1.00 96.06 121 ALA A CA 1
ATOM 1040 C C . ALA A 1 121 ? -15.230 11.020 -2.407 1.00 96.06 121 ALA A C 1
ATOM 1042 O O . ALA A 1 121 ? -15.500 9.921 -1.916 1.00 96.06 121 ALA A O 1
ATOM 1043 N N . GLY A 1 122 ? -14.456 11.902 -1.763 1.00 95.00 122 GLY A N 1
ATOM 1044 C CA . GLY A 1 122 ? -13.882 11.629 -0.444 1.00 95.00 122 GLY A CA 1
ATOM 1045 C C . GLY A 1 122 ? -14.939 11.511 0.651 1.00 95.00 122 GLY A C 1
ATOM 1046 O O . GLY A 1 122 ? -14.887 10.576 1.456 1.00 95.00 122 GLY A O 1
ATOM 1047 N N . ARG A 1 123 ? -15.958 12.381 0.643 1.00 96.50 123 ARG A N 1
ATOM 1048 C CA . ARG A 1 123 ? -17.098 12.279 1.570 1.00 96.50 123 ARG A CA 1
ATOM 1049 C C . ARG A 1 123 ? -17.856 10.964 1.400 1.00 96.50 123 ARG A C 1
ATOM 1051 O O . ARG A 1 123 ? -18.157 10.305 2.398 1.00 96.50 123 ARG A O 1
ATOM 1058 N N . GLN A 1 124 ? -18.130 10.548 0.165 1.00 96.56 124 GLN A N 1
ATOM 1059 C CA . GLN A 1 124 ? -18.782 9.269 -0.127 1.00 96.56 124 GLN A CA 1
ATOM 1060 C C . GLN A 1 124 ? -17.923 8.081 0.311 1.00 96.56 124 GLN A C 1
ATOM 1062 O O . GLN A 1 124 ? -18.427 7.179 0.983 1.00 96.56 124 GLN A O 1
ATOM 1067 N N . ALA A 1 125 ? -16.617 8.107 0.030 1.00 94.25 125 ALA A N 1
ATOM 1068 C CA . ALA A 1 125 ? -15.687 7.076 0.481 1.00 94.25 125 ALA A CA 1
ATOM 1069 C C . ALA A 1 125 ? -15.655 6.967 2.017 1.00 94.25 125 ALA A C 1
ATOM 1071 O O . ALA A 1 125 ? -15.703 5.858 2.558 1.00 94.25 125 ALA A O 1
ATOM 1072 N N . ALA A 1 126 ? -15.646 8.099 2.730 1.00 89.50 126 ALA A N 1
ATOM 1073 C CA . ALA A 1 126 ? -15.699 8.136 4.189 1.00 89.50 126 ALA A CA 1
ATOM 1074 C C . ALA A 1 126 ? -17.032 7.592 4.736 1.00 89.50 126 ALA A C 1
ATOM 1076 O O . ALA A 1 126 ? -17.032 6.797 5.682 1.00 89.50 126 ALA A O 1
ATOM 1077 N N . ARG A 1 127 ? -18.170 7.960 4.127 1.00 93.56 127 ARG A N 1
ATOM 1078 C CA . ARG A 1 127 ? -19.494 7.407 4.471 1.00 93.56 127 ARG A CA 1
ATOM 1079 C C . ARG A 1 127 ? -19.535 5.895 4.252 1.00 93.56 127 ARG A C 1
ATOM 1081 O O . ARG A 1 127 ? -19.912 5.168 5.167 1.00 93.56 127 ARG A O 1
ATOM 1088 N N . ALA A 1 128 ? -19.065 5.412 3.103 1.00 93.12 128 ALA A N 1
ATOM 1089 C CA . ALA A 1 128 ? -18.992 3.987 2.788 1.00 93.12 128 ALA A CA 1
ATOM 1090 C C . ALA A 1 128 ? -18.063 3.229 3.751 1.00 93.12 128 ALA A C 1
ATOM 1092 O O . ALA A 1 128 ? -18.384 2.127 4.196 1.00 93.12 128 ALA A O 1
ATOM 1093 N N . ALA A 1 129 ? -16.923 3.815 4.131 1.00 84.25 129 ALA A N 1
ATOM 1094 C CA . ALA A 1 129 ? -16.032 3.240 5.137 1.00 84.25 129 ALA A CA 1
ATOM 1095 C C . ALA A 1 129 ? -16.713 3.127 6.511 1.00 84.25 129 ALA A C 1
ATOM 1097 O O . ALA A 1 129 ? -16.637 2.069 7.141 1.00 84.25 129 ALA A O 1
ATOM 1098 N N . LYS A 1 130 ? -17.432 4.172 6.951 1.00 85.56 130 LYS A N 1
ATOM 1099 C CA . LYS A 1 130 ? -18.233 4.142 8.186 1.00 85.56 130 LYS A CA 1
ATOM 1100 C C . LYS A 1 130 ? -19.348 3.093 8.115 1.00 85.56 130 LYS A C 1
ATOM 1102 O O . LYS A 1 130 ? -19.505 2.337 9.069 1.00 85.56 130 LYS A O 1
ATOM 1107 N N . ALA A 1 131 ? -20.070 3.008 6.997 1.00 88.69 131 ALA A N 1
ATOM 1108 C CA . ALA A 1 131 ? -21.125 2.020 6.780 1.00 88.69 131 ALA A CA 1
ATOM 1109 C C . ALA A 1 131 ? -20.577 0.586 6.840 1.00 88.69 131 ALA A C 1
ATOM 1111 O O . ALA A 1 131 ? -21.079 -0.219 7.617 1.00 88.69 131 ALA A O 1
ATOM 1112 N N . ARG A 1 132 ? -19.474 0.290 6.134 1.00 82.81 132 ARG A N 1
ATOM 1113 C CA . ARG A 1 132 ? -18.794 -1.017 6.208 1.00 82.81 132 ARG A CA 1
ATOM 1114 C C . ARG A 1 132 ? -18.319 -1.347 7.617 1.00 82.81 132 ARG A C 1
ATOM 1116 O O . ARG A 1 132 ? -18.451 -2.484 8.048 1.00 82.81 132 ARG A O 1
ATOM 1123 N N . ARG A 1 133 ? -17.775 -0.368 8.350 1.00 74.88 133 ARG A N 1
ATOM 1124 C CA . ARG A 1 133 ? -17.384 -0.567 9.752 1.00 74.88 133 ARG A CA 1
ATOM 1125 C C . ARG A 1 133 ? -18.592 -0.927 10.620 1.00 74.88 133 ARG A C 1
ATOM 1127 O O . ARG A 1 133 ? -18.473 -1.833 11.432 1.00 74.88 133 ARG A O 1
ATOM 1134 N N . ARG A 1 134 ? -19.728 -0.238 10.457 1.00 75.44 134 ARG A N 1
ATOM 1135 C CA . ARG A 1 134 ? -20.974 -0.546 11.181 1.00 75.44 134 ARG A CA 1
ATOM 1136 C C . ARG A 1 134 ? -21.506 -1.932 10.820 1.00 75.44 134 ARG A C 1
ATOM 1138 O O . ARG A 1 134 ? -21.781 -2.702 11.724 1.00 75.44 134 ARG A O 1
ATOM 1145 N N . ALA A 1 135 ? -21.564 -2.263 9.532 1.00 76.44 135 ALA A N 1
ATOM 1146 C CA . ALA A 1 135 ? -21.992 -3.577 9.062 1.00 76.44 135 ALA A CA 1
ATOM 1147 C C . ALA A 1 135 ? -21.108 -4.698 9.626 1.00 76.44 135 ALA A C 1
ATOM 1149 O O . ALA A 1 135 ? -21.636 -5.665 10.151 1.00 76.44 135 ALA A O 1
ATOM 1150 N N . ARG A 1 136 ? -19.775 -4.531 9.613 1.00 74.56 136 ARG A N 1
ATOM 1151 C CA . ARG A 1 136 ? -18.860 -5.489 10.256 1.00 74.56 136 ARG A CA 1
ATOM 1152 C C . ARG A 1 136 ? -19.158 -5.655 11.741 1.00 74.56 136 ARG A C 1
ATOM 1154 O O . ARG A 1 136 ? -19.256 -6.781 12.185 1.00 74.56 136 ARG A O 1
ATOM 1161 N N . LYS A 1 137 ? -19.348 -4.555 12.480 1.00 69.50 137 LYS A N 1
ATOM 1162 C CA . LYS A 1 137 ? -19.700 -4.610 13.908 1.00 69.50 137 LYS A CA 1
ATOM 1163 C C . LYS A 1 137 ? -21.024 -5.333 14.173 1.00 69.50 137 LYS A C 1
ATOM 1165 O O . LYS A 1 137 ? -21.122 -6.019 15.172 1.00 69.50 137 LYS A O 1
ATOM 1170 N N . LEU A 1 138 ? -22.019 -5.161 13.302 1.00 74.06 138 LEU A N 1
ATOM 1171 C CA . LEU A 1 138 ? -23.314 -5.846 13.406 1.00 74.06 138 LEU A CA 1
ATOM 1172 C C . LEU A 1 138 ? -23.240 -7.325 13.009 1.00 74.06 138 LEU A C 1
ATOM 1174 O O . LEU A 1 138 ? -24.051 -8.111 13.473 1.00 74.06 138 LEU A O 1
ATOM 1178 N N . ALA A 1 139 ? -22.303 -7.685 12.130 1.00 75.00 139 ALA A N 1
ATOM 1179 C CA . ALA A 1 139 ? -22.107 -9.049 11.651 1.00 75.00 139 ALA A CA 1
ATOM 1180 C C . ALA A 1 139 ? -21.191 -9.887 12.554 1.00 75.00 139 ALA A C 1
ATOM 1182 O O . ALA A 1 139 ? -21.050 -11.084 12.313 1.00 75.00 139 ALA A O 1
ATOM 1183 N N . LEU A 1 140 ? -20.541 -9.280 13.553 1.00 67.44 140 LEU A N 1
ATOM 1184 C CA . LEU A 1 140 ? -19.810 -10.049 14.552 1.00 67.44 140 LEU A CA 1
ATOM 1185 C C . LEU A 1 140 ? -20.821 -10.942 15.288 1.00 67.44 140 LEU A C 1
ATOM 1187 O O . LEU A 1 140 ? -21.846 -10.430 15.738 1.00 67.44 140 LEU A O 1
ATOM 1191 N N . PRO A 1 141 ? -20.553 -12.252 15.439 1.00 63.50 141 PRO A N 1
ATOM 1192 C CA . PRO A 1 141 ? -21.441 -13.193 16.129 1.00 63.50 141 PRO A CA 1
ATOM 1193 C C . PRO A 1 141 ? -21.466 -12.971 17.651 1.00 63.50 141 PRO A C 1
ATOM 1195 O O . PRO A 1 141 ? -21.848 -13.851 18.417 1.00 63.50 141 PRO A O 1
ATOM 1198 N N . THR A 1 142 ? -21.027 -11.802 18.111 1.00 63.59 142 THR A N 1
ATOM 1199 C CA . THR A 1 142 ? -20.971 -11.436 19.513 1.00 63.59 142 THR A CA 1
ATOM 1200 C C . THR A 1 142 ? -22.268 -10.736 19.892 1.00 63.59 142 THR A C 1
ATOM 1202 O O . THR A 1 142 ? -22.713 -9.782 19.249 1.00 63.59 142 THR A O 1
ATOM 1205 N N . ARG A 1 143 ? -22.899 -11.205 20.973 1.00 68.56 143 ARG A N 1
ATOM 1206 C CA . ARG A 1 143 ? -23.968 -10.454 21.636 1.00 68.56 143 ARG A CA 1
ATOM 1207 C C . ARG A 1 143 ? -23.412 -9.058 21.956 1.00 68.56 143 ARG A C 1
ATOM 1209 O O . ARG A 1 143 ? -22.363 -8.982 22.597 1.00 68.56 143 ARG A O 1
ATOM 1216 N N . PRO A 1 144 ? -24.052 -7.957 21.517 1.00 65.88 144 PRO A N 1
ATOM 1217 C CA . PRO A 1 144 ? -23.591 -6.625 21.874 1.00 65.88 144 PRO A CA 1
ATOM 1218 C C . PRO A 1 144 ? -23.683 -6.478 23.390 1.00 65.88 144 PRO A C 1
ATOM 1220 O O . PRO A 1 144 ? -24.774 -6.549 23.960 1.00 65.88 144 PRO A O 1
ATOM 1223 N N . TRP A 1 145 ? -22.530 -6.297 24.027 1.00 67.56 145 TRP A N 1
ATOM 1224 C CA . TRP A 1 145 ? -22.455 -6.143 25.471 1.00 67.56 145 TRP A CA 1
ATOM 1225 C C . TRP A 1 145 ? -23.089 -4.825 25.866 1.00 67.56 145 TRP A C 1
ATOM 1227 O O . TRP A 1 145 ? -22.764 -3.758 25.327 1.00 67.56 145 TRP A O 1
ATOM 1237 N N . ARG A 1 146 ? -24.032 -4.906 26.796 1.00 81.25 146 ARG A N 1
ATOM 1238 C CA . ARG A 1 146 ? -24.655 -3.721 27.370 1.00 81.25 146 ARG A CA 1
ATOM 1239 C C . ARG A 1 146 ? -23.652 -3.097 28.330 1.00 81.25 146 ARG A C 1
ATOM 1241 O O . ARG A 1 146 ? -22.952 -3.796 29.055 1.00 81.25 146 ARG A O 1
ATOM 1248 N N . THR A 1 147 ? -23.615 -1.772 28.384 1.00 85.31 147 THR A N 1
ATOM 1249 C CA . THR A 1 147 ? -22.785 -1.026 29.347 1.00 85.31 147 THR A CA 1
ATOM 1250 C C . THR A 1 147 ? -23.001 -1.505 30.787 1.00 85.31 147 THR A C 1
ATOM 1252 O O . THR A 1 147 ? -22.048 -1.595 31.555 1.00 85.31 147 THR A O 1
ATOM 1255 N N . ALA A 1 148 ? -24.235 -1.896 31.118 1.00 87.31 148 ALA A N 1
ATOM 1256 C CA . ALA A 1 148 ? -24.598 -2.492 32.398 1.00 87.31 148 ALA A CA 1
ATOM 1257 C C . ALA A 1 148 ? -23.878 -3.821 32.690 1.00 87.31 148 ALA A C 1
ATOM 1259 O O . ALA A 1 148 ? -23.509 -4.056 33.831 1.00 87.31 148 ALA A O 1
ATOM 1260 N N . GLU A 1 149 ? -23.642 -4.673 31.687 1.00 87.75 149 GLU A N 1
ATOM 1261 C CA . GLU A 1 149 ? -22.954 -5.962 31.871 1.00 87.75 149 GLU A CA 1
ATOM 1262 C C . GLU A 1 149 ? -21.466 -5.749 32.164 1.00 87.75 149 GLU A C 1
ATOM 1264 O O . GLU A 1 149 ? -20.912 -6.388 33.056 1.00 87.75 149 GLU A O 1
ATOM 1269 N N . ILE A 1 150 ? -20.831 -4.801 31.466 1.00 88.44 150 ILE A N 1
ATOM 1270 C CA . ILE A 1 150 ? -19.425 -4.444 31.709 1.00 88.44 150 ILE A CA 1
ATOM 1271 C C . ILE A 1 150 ? -19.267 -3.854 33.117 1.00 88.44 150 ILE A C 1
ATOM 1273 O O . ILE A 1 150 ? -18.355 -4.237 33.848 1.00 88.44 150 ILE A O 1
ATOM 1277 N N . LEU A 1 151 ? -20.179 -2.960 33.516 1.00 90.56 151 LEU A N 1
ATOM 1278 C CA . LEU A 1 151 ? -20.188 -2.376 34.857 1.00 90.56 151 LEU A CA 1
ATOM 1279 C C . LEU A 1 151 ? -20.423 -3.442 35.936 1.00 90.56 151 LEU A C 1
ATOM 1281 O O . LEU A 1 151 ? -19.670 -3.491 36.904 1.00 90.56 151 LEU A O 1
ATOM 1285 N N . ALA A 1 152 ? -21.422 -4.312 35.757 1.00 89.50 152 ALA A N 1
ATOM 1286 C CA . ALA A 1 152 ? -21.732 -5.390 36.693 1.00 89.50 152 ALA A CA 1
ATOM 1287 C C . ALA A 1 152 ? -20.548 -6.344 36.867 1.00 89.50 152 ALA A C 1
ATOM 1289 O O . ALA A 1 152 ? -20.218 -6.703 37.993 1.00 89.50 152 ALA A O 1
ATOM 1290 N N . ARG A 1 153 ? -19.850 -6.688 35.778 1.00 87.19 153 ARG A N 1
ATOM 1291 C CA . ARG A 1 153 ? -18.619 -7.481 35.853 1.00 87.19 153 ARG A CA 1
ATOM 1292 C C . ARG A 1 153 ? -17.524 -6.758 36.635 1.00 87.19 153 ARG A C 1
ATOM 1294 O O . ARG A 1 153 ? -16.886 -7.365 37.487 1.00 87.19 153 ARG A O 1
ATOM 1301 N N . GLY A 1 154 ? -17.310 -5.470 36.362 1.00 87.06 154 GLY A N 1
ATOM 1302 C CA . GLY A 1 154 ? -16.335 -4.663 37.094 1.00 87.06 154 GLY A CA 1
ATOM 1303 C C . GLY A 1 154 ? -16.621 -4.623 38.599 1.00 87.06 154 GLY A C 1
ATOM 1304 O O . GLY A 1 154 ? -15.700 -4.778 39.397 1.00 87.06 154 GLY A O 1
ATOM 1305 N N . VAL A 1 155 ? -17.897 -4.485 38.976 1.00 90.62 155 VAL A N 1
ATOM 1306 C CA . VAL A 1 155 ? -18.362 -4.546 40.371 1.00 90.62 155 VAL A CA 1
ATOM 1307 C C . VAL A 1 155 ? -18.166 -5.943 40.958 1.00 90.62 155 VAL A C 1
ATOM 1309 O O . VAL A 1 155 ? -17.634 -6.049 42.053 1.00 90.62 155 VAL A O 1
ATOM 1312 N N . ALA A 1 156 ? -18.531 -7.009 40.243 1.00 88.56 156 ALA A N 1
ATOM 1313 C CA . ALA A 1 156 ? -18.366 -8.383 40.720 1.00 88.56 156 ALA A CA 1
ATOM 1314 C C . ALA A 1 156 ? -16.894 -8.722 41.012 1.00 88.56 156 ALA A C 1
ATOM 1316 O O . ALA A 1 156 ? -16.597 -9.339 42.027 1.00 88.56 156 ALA A O 1
ATOM 1317 N N . LEU A 1 157 ? -15.970 -8.260 40.162 1.00 84.38 157 LEU A N 1
ATOM 1318 C CA . LEU A 1 157 ? -14.533 -8.502 40.326 1.00 84.38 157 LEU A CA 1
ATOM 1319 C C . LEU A 1 157 ? -13.875 -7.628 41.404 1.00 84.38 157 LEU A C 1
ATOM 1321 O O . LEU A 1 157 ? -12.834 -8.005 41.933 1.00 84.38 157 LEU A O 1
ATOM 1325 N N . ARG A 1 158 ? -14.409 -6.431 41.686 1.00 88.50 158 ARG A N 1
ATOM 1326 C CA . ARG A 1 158 ? -13.744 -5.426 42.546 1.00 88.50 158 ARG A CA 1
ATOM 1327 C C . ARG A 1 158 ? -14.557 -5.002 43.768 1.00 88.50 158 ARG A C 1
ATOM 1329 O O . ARG A 1 158 ? -14.146 -4.089 44.476 1.00 88.50 158 ARG A O 1
ATOM 1336 N N . GLY A 1 159 ? -15.737 -5.578 43.979 1.00 91.94 159 GLY A N 1
ATOM 1337 C CA . GLY A 1 159 ? -16.704 -5.205 45.020 1.00 91.94 159 GLY A CA 1
ATOM 1338 C C . GLY A 1 159 ? -17.404 -3.853 44.807 1.00 91.94 159 GLY A C 1
ATOM 1339 O O . GLY A 1 159 ? -18.484 -3.627 45.344 1.00 91.94 159 GLY A O 1
ATOM 1340 N N . VAL A 1 160 ? -16.827 -2.951 44.007 1.00 92.69 160 VAL A N 1
ATOM 1341 C CA . VAL A 1 160 ? -17.340 -1.598 43.764 1.00 92.69 160 VAL A CA 1
ATOM 1342 C C . VAL A 1 160 ? -17.091 -1.164 42.322 1.00 92.69 160 VAL A C 1
ATOM 1344 O O . VAL A 1 160 ? -16.102 -1.552 41.690 1.00 92.69 160 VAL A O 1
ATOM 1347 N N . ALA A 1 161 ? -17.971 -0.306 41.801 1.00 92.88 161 ALA A N 1
ATOM 1348 C CA . ALA A 1 161 ? -17.746 0.371 40.533 1.00 92.88 161 ALA A CA 1
ATOM 1349 C C . ALA A 1 161 ? -16.500 1.252 40.673 1.00 92.88 161 ALA A C 1
ATOM 1351 O O . ALA A 1 161 ? -16.511 2.257 41.377 1.00 92.88 161 ALA A O 1
ATOM 1352 N N . SER A 1 162 ? -15.403 0.854 40.037 1.00 94.19 162 SER A N 1
ATOM 1353 C CA . SER A 1 162 ? -14.109 1.524 40.156 1.00 94.19 162 SER A CA 1
ATOM 1354 C C . SER A 1 162 ? -13.401 1.603 38.812 1.00 94.19 162 SER A C 1
ATOM 1356 O O . SER A 1 162 ? -13.578 0.759 37.928 1.00 94.19 162 SER A O 1
ATOM 1358 N N . CYS A 1 163 ? -12.589 2.646 38.656 1.00 93.44 163 CYS A N 1
ATOM 1359 C CA . CYS A 1 163 ? -11.704 2.799 37.516 1.00 93.44 163 CYS A CA 1
ATOM 1360 C C . CYS A 1 163 ? -10.670 1.668 37.533 1.00 93.44 163 CYS A C 1
ATOM 1362 O O . CYS A 1 163 ? -9.886 1.575 38.474 1.00 93.44 163 CYS A O 1
ATOM 1364 N N . TRP A 1 164 ? -10.605 0.841 36.492 1.00 89.75 164 TRP A N 1
ATOM 1365 C CA . TRP A 1 164 ? -9.640 -0.264 36.447 1.00 89.75 164 TRP A CA 1
ATOM 1366 C C . TRP A 1 164 ? -8.176 0.223 36.452 1.00 89.75 164 TRP A C 1
ATOM 1368 O O . TRP A 1 164 ? -7.289 -0.486 36.912 1.00 89.75 164 TRP A O 1
ATOM 1378 N N . LEU A 1 165 ? -7.927 1.456 35.992 1.00 89.06 165 LEU A N 1
ATOM 1379 C CA . LEU A 1 165 ? -6.600 2.079 35.945 1.00 89.06 165 LEU A CA 1
ATOM 1380 C C . LEU A 1 165 ? -6.143 2.633 37.301 1.00 89.06 165 LEU A C 1
ATOM 1382 O O . LEU A 1 165 ? -5.069 2.283 37.768 1.00 89.06 165 LEU A O 1
ATOM 1386 N N . CYS A 1 166 ? -6.922 3.533 37.911 1.00 91.94 166 CYS A N 1
ATOM 1387 C CA . CYS A 1 166 ? -6.519 4.230 39.143 1.00 91.94 166 CYS A CA 1
ATOM 1388 C C . CYS A 1 166 ? -7.228 3.736 40.405 1.00 91.94 166 CYS A C 1
ATOM 1390 O O . CYS A 1 166 ? -7.061 4.340 41.458 1.00 91.94 166 CYS A O 1
ATOM 1392 N N . ARG A 1 167 ? -8.080 2.710 40.291 1.00 91.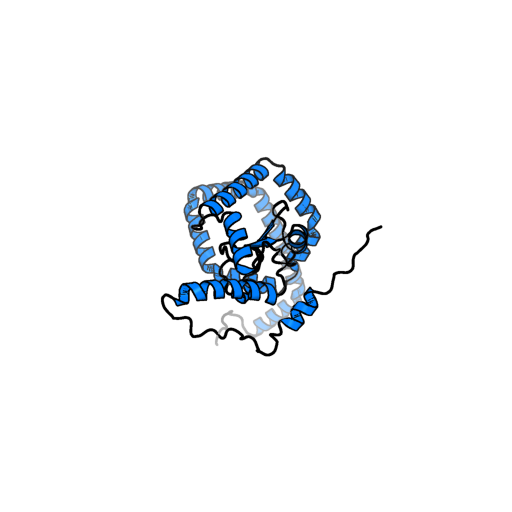44 167 ARG A N 1
ATOM 1393 C CA . ARG A 1 167 ? -8.880 2.107 41.373 1.00 91.44 167 ARG A CA 1
ATOM 1394 C C . ARG A 1 167 ? -9.866 3.034 42.085 1.00 91.44 167 ARG A C 1
ATOM 1396 O O . ARG A 1 167 ? -10.663 2.557 42.882 1.00 91.44 167 ARG A O 1
ATOM 1403 N N . ALA A 1 168 ? -9.891 4.324 41.750 1.00 93.00 168 ALA A N 1
ATOM 1404 C CA . ALA A 1 168 ? -10.846 5.272 42.304 1.00 93.00 168 ALA A CA 1
ATOM 1405 C C . ALA A 1 168 ? -12.288 4.813 42.049 1.00 93.00 168 ALA A C 1
ATOM 1407 O O . ALA A 1 168 ? -12.627 4.407 40.929 1.00 93.00 168 ALA A O 1
ATOM 1408 N N . ALA A 1 169 ? -13.125 4.906 43.084 1.00 95.12 169 ALA A N 1
ATOM 1409 C CA . ALA A 1 169 ? -14.550 4.635 42.981 1.00 95.12 169 ALA A CA 1
ATOM 1410 C C . ALA A 1 169 ? -15.193 5.560 41.935 1.00 95.12 169 ALA A C 1
ATOM 1412 O O . ALA A 1 169 ? -14.897 6.755 41.858 1.00 95.12 169 ALA A O 1
ATOM 1413 N N . LEU A 1 170 ? -16.057 4.986 41.107 1.00 94.19 170 LEU A N 1
ATOM 1414 C CA . LEU A 1 170 ? -16.839 5.686 40.101 1.00 94.19 170 LEU A CA 1
ATOM 1415 C C . LEU A 1 170 ? -18.228 5.925 40.688 1.00 94.19 170 LEU A C 1
ATOM 1417 O O . LEU A 1 170 ? -18.950 4.974 40.986 1.00 94.19 170 LEU A O 1
ATOM 1421 N N . ALA A 1 171 ? -18.597 7.191 40.866 1.00 90.38 171 ALA A N 1
ATOM 1422 C CA . ALA A 1 171 ? -19.933 7.546 41.329 1.00 90.38 171 ALA A CA 1
ATOM 1423 C C . ALA A 1 171 ? -20.985 7.192 40.262 1.00 90.38 171 ALA A C 1
ATOM 1425 O O . ALA A 1 171 ? -20.693 7.223 39.062 1.00 90.38 171 ALA A O 1
ATOM 1426 N N . ALA A 1 172 ? -22.207 6.868 40.690 1.00 84.31 172 ALA A N 1
ATOM 1427 C CA . ALA A 1 172 ? -23.290 6.449 39.794 1.00 84.31 172 ALA A CA 1
ATOM 1428 C C . ALA A 1 172 ? -23.690 7.531 38.771 1.00 84.31 172 ALA A C 1
ATOM 1430 O O . ALA A 1 172 ? -24.154 7.209 37.680 1.00 84.31 172 ALA A O 1
ATOM 1431 N N . ASP A 1 173 ? -23.486 8.800 39.118 1.00 87.56 173 ASP A N 1
ATOM 1432 C CA . ASP A 1 173 ? -23.742 9.986 38.298 1.00 87.56 173 ASP A CA 1
ATOM 1433 C C . ASP A 1 173 ? -22.508 10.464 37.510 1.00 87.56 173 ASP A C 1
ATOM 1435 O O . ASP A 1 173 ? -22.596 11.400 36.713 1.00 87.56 173 ASP A O 1
ATOM 1439 N N . SER A 1 174 ? -21.349 9.827 37.699 1.00 87.00 174 SER A N 1
ATOM 1440 C CA . SER A 1 174 ? -20.121 10.214 37.008 1.0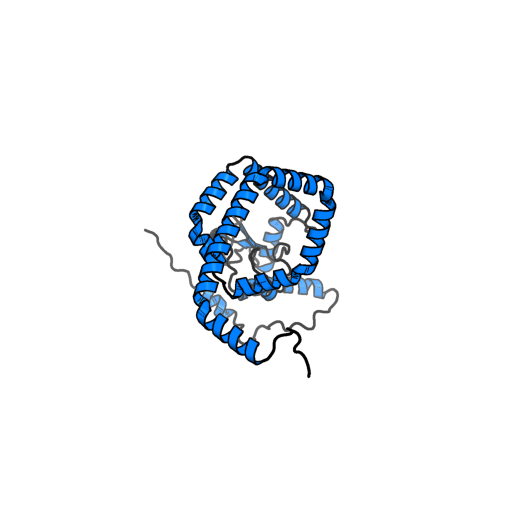0 87.00 174 SER A CA 1
ATOM 1441 C C . SER A 1 174 ? -20.093 9.728 35.557 1.00 87.00 174 SER A C 1
ATOM 1443 O O . SER A 1 174 ? -20.627 8.678 35.197 1.00 87.00 174 SER A O 1
ATOM 1445 N N . THR A 1 175 ? -19.407 10.479 34.694 1.00 92.31 175 THR A N 1
ATOM 1446 C CA . THR A 1 175 ? -19.146 10.049 33.317 1.00 92.31 175 THR A CA 1
ATOM 1447 C C . THR A 1 175 ? -18.172 8.869 33.320 1.00 92.31 175 THR A C 1
ATOM 1449 O O . THR A 1 175 ? -16.963 9.055 33.458 1.00 92.31 175 THR A O 1
ATOM 1452 N N . ILE A 1 176 ? -18.685 7.653 33.135 1.00 93.25 176 ILE A N 1
ATOM 1453 C CA . ILE A 1 176 ? -17.879 6.429 33.028 1.00 93.25 176 ILE A CA 1
ATOM 1454 C C . ILE A 1 176 ? -17.500 6.196 31.564 1.00 93.25 176 ILE A C 1
ATOM 1456 O O . ILE A 1 176 ? -18.350 6.207 30.672 1.00 93.25 176 ILE A O 1
ATOM 1460 N N . HIS A 1 177 ? -16.215 5.968 31.305 1.00 93.81 177 HIS A N 1
ATOM 1461 C CA . HIS A 1 177 ? -15.743 5.511 30.003 1.00 93.81 177 HIS A CA 1
ATOM 1462 C C . HIS A 1 177 ? -15.576 3.990 30.015 1.00 93.81 177 HIS A C 1
ATOM 1464 O O . HIS A 1 177 ? -15.251 3.399 31.041 1.00 93.81 177 HIS A O 1
ATOM 1470 N N . PHE A 1 178 ? -15.753 3.366 28.854 1.00 90.50 178 PHE A N 1
ATOM 1471 C CA . PHE A 1 178 ? -15.441 1.956 28.633 1.00 90.50 178 PHE A CA 1
ATOM 1472 C C . PHE A 1 178 ? -14.232 1.889 27.709 1.00 90.50 178 PHE A C 1
ATOM 1474 O O . PHE A 1 178 ? -14.298 2.376 26.576 1.00 90.50 178 PHE A O 1
ATOM 1481 N N . ASP A 1 179 ? -13.131 1.341 28.211 1.00 89.31 179 ASP A N 1
ATOM 1482 C CA . ASP A 1 179 ? -11.852 1.318 27.507 1.00 89.31 179 ASP A CA 1
ATOM 1483 C C . ASP A 1 179 ? -11.332 -0.103 27.331 1.00 89.31 179 ASP A C 1
ATOM 1485 O O . ASP A 1 179 ? -11.619 -0.972 28.152 1.00 89.31 179 ASP A O 1
ATOM 1489 N N . HIS A 1 180 ? -10.552 -0.326 26.273 1.00 86.69 180 HIS A N 1
ATOM 1490 C CA . HIS A 1 180 ? -10.006 -1.647 26.001 1.00 86.69 180 HIS A CA 1
ATOM 1491 C C . HIS A 1 180 ? -8.750 -1.888 26.827 1.00 86.69 180 HIS A C 1
ATOM 1493 O O . HIS A 1 180 ? -7.817 -1.126 26.627 1.00 86.69 180 HIS A O 1
ATOM 1499 N N . LEU A 1 181 ? -8.653 -2.911 27.680 1.00 85.06 181 LEU A N 1
ATOM 1500 C CA . LEU A 1 181 ? -7.461 -3.179 28.507 1.00 85.06 181 LEU A CA 1
ATOM 1501 C C . LEU A 1 181 ? -6.181 -3.188 27.646 1.00 85.06 181 LEU A C 1
ATOM 1503 O O . LEU A 1 181 ? -5.278 -2.373 27.857 1.00 85.06 181 LEU A O 1
ATOM 1507 N N . ILE A 1 182 ? -6.193 -4.009 26.597 1.00 81.31 182 ILE A N 1
ATOM 1508 C CA . ILE A 1 182 ? -5.230 -4.085 25.500 1.00 81.31 182 ILE A CA 1
ATOM 1509 C C . ILE A 1 182 ? -5.733 -3.214 24.338 1.00 81.31 182 ILE A C 1
ATOM 1511 O O . ILE A 1 182 ? -6.846 -3.429 23.843 1.00 81.31 182 ILE A O 1
ATOM 1515 N N . PRO A 1 183 ? -4.929 -2.256 23.839 1.00 79.62 183 PRO A N 1
ATOM 1516 C CA . PRO A 1 183 ? -5.298 -1.447 22.686 1.00 79.62 183 PRO A CA 1
ATOM 1517 C C . PRO A 1 183 ? -5.670 -2.301 21.468 1.00 79.62 183 PRO A C 1
ATOM 1519 O O . PRO A 1 183 ? -4.939 -3.205 21.077 1.00 79.62 183 PRO A O 1
ATOM 1522 N N . LEU A 1 184 ? -6.747 -1.932 20.769 1.00 78.31 184 LEU A N 1
ATOM 1523 C CA . LEU A 1 184 ? -7.154 -2.583 19.510 1.00 78.31 184 LEU A CA 1
ATOM 1524 C C . LEU A 1 184 ? -6.092 -2.524 18.401 1.00 78.31 184 LEU A C 1
ATOM 1526 O O . LEU A 1 184 ? -6.195 -3.229 17.402 1.00 78.31 184 LEU A O 1
ATOM 1530 N N . ALA A 1 185 ? -5.130 -1.612 18.535 1.00 75.69 185 ALA A N 1
ATOM 1531 C CA . ALA A 1 185 ? -4.029 -1.414 17.603 1.00 75.69 185 ALA A CA 1
ATOM 1532 C C . ALA A 1 185 ? -2.722 -2.086 18.061 1.00 75.69 185 ALA A C 1
ATOM 1534 O O . ALA A 1 185 ? -1.689 -1.826 17.444 1.00 75.69 185 ALA A O 1
ATOM 1535 N N . ALA A 1 186 ? -2.754 -2.883 19.136 1.00 73.06 186 ALA A N 1
ATOM 1536 C CA . ALA A 1 186 ? -1.619 -3.691 19.566 1.00 73.06 186 ALA A CA 1
ATOM 1537 C C . ALA A 1 186 ? -1.159 -4.605 18.415 1.00 73.06 186 ALA A C 1
ATOM 1539 O O . ALA A 1 186 ? -1.981 -5.089 17.631 1.00 73.06 186 ALA A O 1
ATOM 1540 N N . ASP A 1 187 ? 0.155 -4.771 18.267 1.00 71.69 187 ASP A N 1
ATOM 1541 C CA . ASP A 1 187 ? 0.723 -5.655 17.252 1.00 71.69 187 ASP A CA 1
ATOM 1542 C C . ASP A 1 187 ? 0.633 -7.126 17.679 1.00 71.69 187 ASP A C 1
ATOM 1544 O O . ASP A 1 187 ? 0.349 -7.434 18.833 1.00 71.69 187 ASP A O 1
ATOM 1548 N N . GLU A 1 188 ? 0.853 -8.046 16.734 1.00 71.12 188 GLU A N 1
ATOM 1549 C CA . GLU A 1 188 ? 0.795 -9.495 16.993 1.00 71.12 188 GLU A CA 1
ATOM 1550 C C . GLU A 1 188 ? 1.715 -9.902 18.154 1.00 71.12 188 GLU A C 1
ATOM 1552 O O . GLU A 1 188 ? 1.311 -10.691 18.996 1.00 71.12 188 GLU A O 1
ATOM 1557 N N . ALA A 1 189 ? 2.890 -9.274 18.276 1.00 70.50 189 ALA A N 1
ATOM 1558 C CA . ALA A 1 189 ? 3.816 -9.528 19.377 1.00 70.50 189 ALA A CA 1
ATOM 1559 C C . ALA A 1 189 ? 3.219 -9.163 20.746 1.00 70.50 189 ALA A C 1
ATOM 1561 O O . ALA A 1 189 ? 3.357 -9.924 21.701 1.00 70.50 189 ALA A O 1
ATOM 1562 N N . ALA A 1 190 ? 2.533 -8.021 20.859 1.00 65.75 190 ALA A N 1
ATOM 1563 C CA . ALA A 1 190 ? 1.831 -7.658 22.084 1.00 65.75 190 ALA A CA 1
ATOM 1564 C C . ALA A 1 190 ? 0.654 -8.601 22.374 1.00 65.75 190 ALA A C 1
ATOM 1566 O O . ALA A 1 190 ? 0.387 -8.878 23.537 1.00 65.75 190 ALA A O 1
ATOM 1567 N N . LEU A 1 191 ? -0.035 -9.111 21.350 1.00 69.25 191 LEU A N 1
ATOM 1568 C CA . LEU A 1 191 ? -1.143 -10.058 21.520 1.00 69.25 191 LEU A CA 1
ATOM 1569 C C . LEU A 1 191 ? -0.686 -11.442 21.982 1.00 69.25 191 LEU A C 1
ATOM 1571 O O . LEU A 1 191 ? -1.337 -12.022 22.853 1.00 69.25 191 LEU A O 1
ATOM 1575 N N . ASP A 1 192 ? 0.448 -11.917 21.468 1.00 71.06 192 ASP A N 1
ATOM 1576 C CA . ASP A 1 192 ? 1.065 -13.181 21.877 1.00 71.06 192 ASP A CA 1
ATOM 1577 C C . ASP A 1 192 ? 1.410 -13.176 23.374 1.00 71.06 192 ASP A C 1
ATOM 1579 O O . ASP A 1 192 ? 1.182 -14.167 24.064 1.00 71.06 192 ASP A O 1
ATOM 1583 N N . VAL A 1 193 ? 1.862 -12.037 23.918 1.00 68.12 193 VAL A N 1
ATOM 1584 C CA . VAL A 1 193 ? 2.151 -11.883 25.361 1.00 68.12 193 VAL A CA 1
ATOM 1585 C C . VAL A 1 193 ? 0.914 -12.121 26.235 1.00 68.12 193 VAL A C 1
ATOM 1587 O O . VAL A 1 193 ? 1.047 -12.576 27.373 1.00 68.12 193 VAL A O 1
ATOM 1590 N N . PHE A 1 194 ? -0.279 -11.821 25.718 1.00 62.44 194 PHE A N 1
ATOM 1591 C CA . PHE A 1 194 ? -1.543 -11.996 26.435 1.00 62.44 194 PHE A CA 1
ATOM 1592 C C . PHE A 1 194 ? -2.292 -13.276 26.042 1.00 62.44 194 PHE A C 1
ATOM 1594 O O . PHE A 1 194 ? -3.344 -13.547 26.615 1.00 62.44 194 PHE A O 1
ATOM 1601 N N . GLY A 1 195 ? -1.793 -14.045 25.065 1.00 66.56 195 GLY A N 1
ATOM 1602 C CA . GLY A 1 195 ? -2.496 -15.212 24.524 1.00 66.56 195 GLY A CA 1
ATOM 1603 C C . GLY A 1 195 ? -3.848 -14.872 23.880 1.00 66.56 195 GLY A C 1
ATOM 1604 O O . GLY A 1 195 ? -4.714 -15.738 23.771 1.00 66.56 195 GLY A O 1
ATOM 1605 N N . VAL A 1 196 ? -4.067 -13.612 23.479 1.00 64.06 196 VAL A N 1
ATOM 1606 C CA . VAL A 1 196 ? -5.362 -13.148 22.960 1.00 64.06 196 VAL A CA 1
ATOM 1607 C C . VAL A 1 196 ? -5.340 -13.134 21.438 1.00 64.06 196 VAL A C 1
ATOM 1609 O O . VAL A 1 196 ? -4.756 -12.250 20.810 1.00 64.06 196 VAL A O 1
ATOM 1612 N N . VAL A 1 197 ? -6.071 -14.063 20.825 1.00 57.34 197 VAL A N 1
ATOM 1613 C CA . VAL A 1 197 ? -6.334 -14.036 19.385 1.00 57.34 197 VAL A CA 1
ATOM 1614 C C . VAL A 1 197 ? -7.413 -12.982 19.126 1.00 57.34 197 VAL A C 1
ATOM 1616 O O . VAL A 1 197 ? -8.601 -13.263 19.215 1.00 57.34 197 VAL A O 1
ATOM 1619 N N . ASN A 1 198 ? -6.981 -11.757 18.813 1.00 65.75 198 ASN A N 1
ATOM 1620 C CA . ASN A 1 198 ? -7.807 -10.587 18.481 1.00 65.75 198 ASN A CA 1
ATOM 1621 C C . ASN A 1 198 ? -8.481 -9.880 19.688 1.00 65.75 198 ASN A C 1
ATOM 1623 O O . ASN A 1 198 ? -9.592 -10.222 20.095 1.00 65.75 198 ASN A O 1
ATOM 1627 N N . PRO A 1 199 ? -7.872 -8.797 20.208 1.00 64.38 199 PRO A N 1
ATOM 1628 C CA . PRO A 1 199 ? -8.344 -8.079 21.396 1.00 64.38 199 PRO A CA 1
ATOM 1629 C C . PRO A 1 199 ? -9.661 -7.326 21.151 1.00 64.38 199 PRO A C 1
ATOM 1631 O O . PRO A 1 199 ? -10.277 -6.832 22.094 1.00 64.38 199 PRO A O 1
ATOM 1634 N N . GLY A 1 200 ? -10.076 -7.169 19.889 1.00 64.06 200 GLY A N 1
ATOM 1635 C CA . GLY A 1 200 ? -11.272 -6.412 19.531 1.00 64.06 200 GLY A CA 1
ATOM 1636 C C . GLY A 1 200 ? -12.581 -7.156 19.690 1.00 64.06 200 GLY A C 1
ATOM 1637 O O . GLY A 1 200 ? -13.624 -6.503 19.732 1.00 64.06 200 GLY A O 1
ATOM 1638 N N . ASP A 1 201 ? -12.515 -8.479 19.806 1.00 63.78 201 ASP A N 1
ATOM 1639 C CA . ASP A 1 201 ? -13.697 -9.334 19.815 1.00 63.78 201 ASP A CA 1
ATOM 1640 C C . ASP A 1 201 ? -13.923 -10.017 21.174 1.00 63.78 201 ASP A C 1
ATOM 1642 O O . ASP A 1 201 ? -14.958 -10.654 21.360 1.00 63.78 201 ASP A O 1
ATOM 1646 N N . VAL A 1 202 ? -13.005 -9.836 22.135 1.00 71.88 202 VAL A N 1
ATOM 1647 C CA . VAL A 1 202 ? -13.098 -10.384 23.496 1.00 71.88 202 VAL A CA 1
ATOM 1648 C C . VAL A 1 202 ? -13.678 -9.355 24.481 1.00 71.88 202 VAL A C 1
ATOM 1650 O O . VAL A 1 202 ? -13.062 -8.319 24.743 1.00 71.88 202 VAL A O 1
ATOM 1653 N N . PRO A 1 203 ? -14.865 -9.602 25.052 1.00 72.81 203 PRO A N 1
ATOM 1654 C CA . PRO A 1 203 ? -15.505 -8.715 26.032 1.00 72.81 203 PRO A CA 1
ATOM 1655 C C . PRO A 1 203 ? -14.663 -8.467 27.284 1.00 72.81 203 PRO A C 1
ATOM 1657 O O . PRO A 1 203 ? -14.773 -7.431 27.937 1.00 72.81 203 PRO A O 1
ATOM 1660 N N . GLU A 1 204 ? -13.838 -9.439 27.651 1.00 78.62 204 GLU A N 1
ATOM 1661 C CA . GLU A 1 204 ? -12.830 -9.422 28.717 1.00 78.62 204 GLU A CA 1
ATOM 1662 C C . GLU A 1 204 ? -11.882 -8.233 28.555 1.00 78.62 204 GLU A C 1
ATOM 1664 O O . GLU A 1 204 ? -11.539 -7.550 29.518 1.00 78.62 204 GLU A O 1
ATOM 1669 N N . ASN A 1 205 ? -11.596 -7.870 27.307 1.00 83.88 205 ASN A N 1
ATOM 1670 C CA . ASN A 1 205 ? -10.717 -6.769 26.989 1.00 83.88 205 ASN A CA 1
ATOM 1671 C C . ASN A 1 205 ? -11.367 -5.384 27.131 1.00 83.88 205 ASN A C 1
ATOM 1673 O O . ASN A 1 205 ? -10.763 -4.433 26.671 1.00 83.88 205 ASN A O 1
ATOM 1677 N N . VAL A 1 206 ? -12.554 -5.210 27.727 1.00 88.25 206 VAL A N 1
ATOM 1678 C CA . VAL A 1 206 ? -13.170 -3.880 27.944 1.00 88.25 206 VAL A CA 1
ATOM 1679 C C . VAL A 1 206 ? -13.545 -3.669 29.408 1.00 88.25 206 VAL A C 1
ATOM 1681 O O . VAL A 1 206 ? -14.286 -4.464 29.963 1.00 88.25 206 VAL A O 1
ATOM 1684 N N . ASP A 1 207 ? -13.125 -2.577 30.043 1.00 91.31 207 ASP A N 1
ATOM 1685 C CA . ASP A 1 207 ? -13.463 -2.307 31.450 1.00 91.31 207 ASP A CA 1
ATOM 1686 C C . ASP A 1 207 ? -13.741 -0.812 31.717 1.00 91.31 207 ASP A C 1
ATOM 1688 O O . ASP A 1 207 ? -13.541 0.050 30.852 1.00 91.31 207 ASP A O 1
ATOM 1692 N N . THR A 1 208 ? -14.248 -0.494 32.908 1.00 93.81 208 THR A N 1
ATOM 1693 C CA . THR A 1 208 ? -14.668 0.849 33.324 1.00 93.81 208 THR A CA 1
ATOM 1694 C C . THR A 1 208 ? -13.485 1.732 33.701 1.00 93.81 208 THR A C 1
ATOM 1696 O O . THR A 1 208 ? -12.740 1.430 34.632 1.00 93.81 208 THR A O 1
ATOM 1699 N N . ALA A 1 209 ? -13.326 2.866 33.027 1.00 93.19 209 ALA A N 1
ATOM 1700 C CA . ALA A 1 209 ? -12.280 3.847 33.292 1.00 93.19 209 ALA A CA 1
ATOM 1701 C C . ALA A 1 209 ? -12.883 5.220 33.608 1.00 93.19 209 ALA A C 1
ATOM 1703 O O . ALA A 1 209 ? -13.880 5.633 33.014 1.00 93.19 209 ALA A O 1
ATOM 1704 N N . CYS A 1 210 ? -12.240 5.973 34.503 1.00 94.62 210 CYS A N 1
ATOM 1705 C CA . CYS A 1 210 ? -12.567 7.386 34.661 1.00 94.62 210 CYS A CA 1
ATOM 1706 C C . CYS A 1 210 ? -12.065 8.186 33.437 1.00 94.62 210 CYS A C 1
ATOM 1708 O O . CYS A 1 210 ? -11.080 7.784 32.795 1.00 94.62 210 CYS A O 1
ATOM 1710 N N . PRO A 1 211 ? -12.673 9.344 33.116 1.00 94.12 211 PRO A N 1
ATOM 1711 C CA . PRO A 1 211 ? -12.308 10.122 31.932 1.00 94.12 211 PRO A CA 1
ATOM 1712 C C . PRO A 1 211 ? -10.826 10.508 31.904 1.00 94.12 211 PRO A C 1
ATOM 1714 O O . PRO A 1 211 ? -10.171 10.392 30.868 1.00 94.12 211 PRO A O 1
ATOM 1717 N N . ARG A 1 212 ? -10.268 10.896 33.061 1.00 93.81 212 ARG A N 1
ATOM 1718 C CA . ARG A 1 212 ? -8.855 11.280 33.206 1.00 93.81 212 ARG A CA 1
ATOM 1719 C C . ARG A 1 212 ? -7.912 10.141 32.812 1.00 93.81 212 ARG A C 1
ATOM 1721 O O . ARG A 1 212 ? -6.989 10.360 32.030 1.00 93.81 212 ARG A O 1
ATOM 1728 N N . CYS A 1 213 ? -8.143 8.934 33.326 1.00 91.94 213 CYS A N 1
ATOM 1729 C CA . CYS A 1 213 ? -7.293 7.778 33.046 1.00 91.94 213 CYS A CA 1
ATOM 1730 C C . CYS A 1 213 ? -7.442 7.294 31.601 1.00 91.94 213 CYS A C 1
ATOM 1732 O O . CYS A 1 213 ? -6.431 7.070 30.939 1.00 91.94 213 CYS A O 1
ATOM 1734 N N . ASN A 1 214 ? -8.671 7.229 31.079 1.00 90.75 214 ASN A N 1
ATOM 1735 C CA . ASN A 1 214 ? -8.923 6.847 29.689 1.00 90.75 214 ASN A CA 1
ATOM 1736 C C . ASN A 1 214 ? -8.223 7.792 28.691 1.00 90.75 214 ASN A C 1
ATOM 1738 O O . ASN A 1 214 ? -7.558 7.352 27.755 1.00 90.75 214 ASN A O 1
ATOM 1742 N N . LEU A 1 215 ? -8.332 9.109 28.905 1.00 88.31 215 LEU A N 1
ATOM 1743 C CA . LEU A 1 215 ? -7.692 10.106 28.038 1.00 88.31 215 LEU A CA 1
ATOM 1744 C C . LEU A 1 215 ? -6.160 10.098 28.149 1.00 88.31 215 LEU A C 1
ATOM 1746 O O . LEU A 1 215 ? -5.480 10.387 27.160 1.00 88.31 215 LEU A O 1
ATOM 1750 N N . ARG A 1 216 ? -5.615 9.767 29.328 1.00 87.19 216 ARG A N 1
ATOM 1751 C CA . ARG A 1 216 ? -4.166 9.649 29.544 1.00 87.19 216 ARG A CA 1
ATOM 1752 C C . ARG A 1 216 ? -3.588 8.402 28.875 1.00 87.19 216 ARG A C 1
ATOM 1754 O O . ARG A 1 216 ? -2.551 8.518 28.236 1.00 87.19 216 ARG A O 1
ATOM 1761 N N . LYS A 1 217 ? -4.260 7.252 28.987 1.00 83.31 217 LYS A N 1
ATOM 1762 C CA . LYS A 1 217 ? -3.784 5.964 28.459 1.00 83.31 217 LYS A CA 1
ATOM 1763 C C . LYS A 1 217 ? -3.673 5.937 26.928 1.00 83.31 217 LYS A C 1
ATOM 1765 O O . LYS A 1 217 ? -2.734 5.364 26.382 1.00 83.31 217 LYS A O 1
ATOM 1770 N N . ARG A 1 218 ? -4.604 6.583 26.213 1.00 81.00 218 ARG A N 1
ATOM 1771 C CA . ARG A 1 218 ? -4.608 6.640 24.735 1.00 81.00 218 ARG A CA 1
ATOM 1772 C C . ARG A 1 218 ? -4.541 5.228 24.114 1.00 81.00 218 ARG A C 1
ATOM 1774 O O . ARG A 1 218 ? -5.419 4.418 24.370 1.00 81.00 218 ARG A O 1
ATOM 1781 N N . ASN A 1 219 ? -3.529 4.951 23.287 1.00 71.94 219 ASN A N 1
ATOM 1782 C CA . ASN A 1 219 ? -3.268 3.642 22.670 1.00 71.94 219 ASN A CA 1
ATOM 1783 C C . ASN A 1 219 ? -2.008 2.981 23.248 1.00 71.94 219 ASN A C 1
ATOM 1785 O O . ASN A 1 219 ? -1.447 2.086 22.617 1.00 71.94 219 ASN A O 1
ATOM 1789 N N . GLU A 1 220 ? -1.508 3.464 24.383 1.00 70.62 220 GLU A N 1
ATOM 1790 C CA . GLU A 1 220 ? -0.332 2.876 25.010 1.00 70.62 220 GLU A CA 1
ATOM 1791 C C . GLU A 1 220 ? -0.751 1.567 25.683 1.00 70.62 220 GLU A C 1
ATOM 1793 O O . GLU A 1 220 ? -1.766 1.495 26.384 1.00 70.62 220 GLU A O 1
ATOM 1798 N N . VAL A 1 221 ? 0.010 0.506 25.410 1.00 61.44 221 VAL A N 1
ATOM 1799 C CA . VAL A 1 221 ? -0.092 -0.733 26.176 1.00 61.44 221 VAL A CA 1
ATOM 1800 C C . VAL A 1 221 ? 0.413 -0.367 27.565 1.00 61.44 221 VAL A C 1
ATOM 1802 O O . VAL A 1 221 ? 1.555 0.067 27.710 1.00 61.44 221 VAL A O 1
ATOM 1805 N N . LEU A 1 222 ? -0.449 -0.461 28.577 1.00 63.72 222 LEU A N 1
ATOM 1806 C CA . LEU A 1 222 ? 0.018 -0.374 29.960 1.00 63.72 222 LEU A CA 1
ATOM 1807 C C . LEU A 1 222 ? 1.107 -1.426 30.188 1.00 63.72 222 LEU A C 1
ATOM 1809 O O . LEU A 1 222 ? 1.128 -2.425 29.464 1.00 63.72 222 LEU A O 1
ATOM 1813 N N . PRO A 1 223 ? 1.981 -1.252 31.193 1.00 58.97 223 PRO A N 1
ATOM 1814 C CA . PRO A 1 223 ? 2.953 -2.276 31.553 1.00 58.97 223 PRO A CA 1
ATOM 1815 C C . PRO A 1 223 ? 2.279 -3.652 31.585 1.00 58.97 223 PRO A C 1
ATOM 1817 O O . PRO A 1 223 ? 1.238 -3.824 32.225 1.00 58.97 223 PRO A O 1
ATOM 1820 N N . CYS A 1 224 ? 2.834 -4.600 30.826 1.00 54.28 224 CYS A N 1
ATOM 1821 C CA . CYS A 1 224 ? 2.235 -5.900 30.512 1.00 54.28 224 CYS A CA 1
ATOM 1822 C C . CYS A 1 224 ? 1.717 -6.658 31.746 1.00 54.28 224 CYS A C 1
ATOM 1824 O O . CYS A 1 224 ? 0.721 -7.370 31.646 1.00 54.28 224 CYS A O 1
ATOM 1826 N N . ALA A 1 225 ? 2.330 -6.440 32.911 1.00 54.84 225 ALA A N 1
ATOM 1827 C CA . ALA A 1 225 ? 1.923 -7.005 34.192 1.00 54.84 225 ALA A CA 1
ATOM 1828 C C . ALA A 1 225 ? 0.488 -6.627 34.604 1.00 54.84 225 ALA A C 1
ATOM 1830 O O . ALA A 1 225 ? -0.263 -7.498 35.029 1.00 54.84 225 ALA A O 1
ATOM 1831 N N . VAL A 1 226 ? 0.057 -5.373 34.412 1.00 61.44 226 VAL A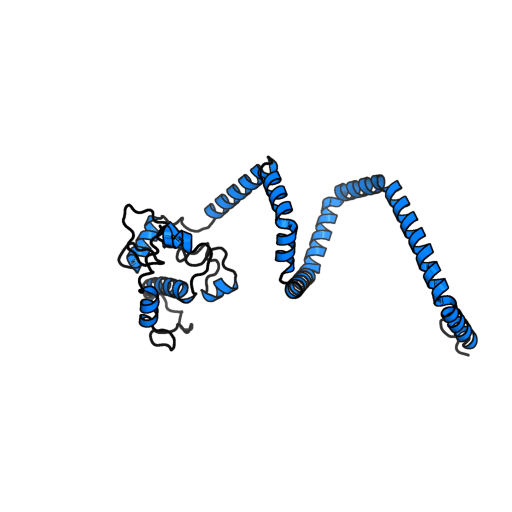 N 1
ATOM 1832 C CA . VAL 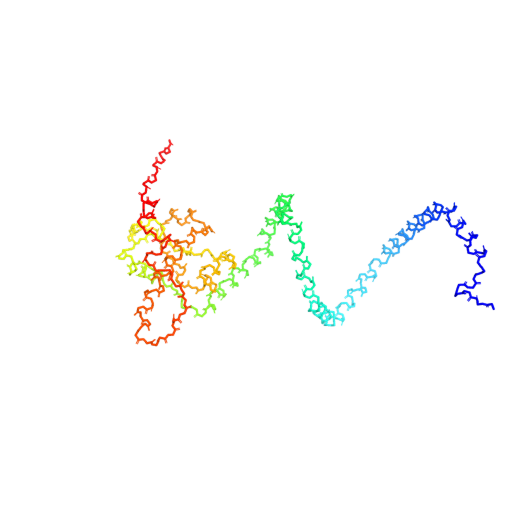A 1 226 ? -1.283 -4.919 34.836 1.00 61.44 226 VAL A CA 1
ATOM 1833 C C . VAL A 1 226 ? -2.363 -5.536 33.950 1.00 61.44 226 VAL A C 1
ATOM 1835 O O . VAL A 1 226 ? -3.337 -6.091 34.449 1.00 61.44 226 VAL A O 1
ATOM 1838 N N . ALA A 1 227 ? -2.179 -5.492 32.629 1.00 60.44 227 ALA A N 1
ATOM 1839 C CA . ALA A 1 227 ? -3.131 -6.092 31.695 1.00 60.44 227 ALA A CA 1
ATOM 1840 C C . ALA A 1 227 ? -3.208 -7.622 31.860 1.00 60.44 227 ALA 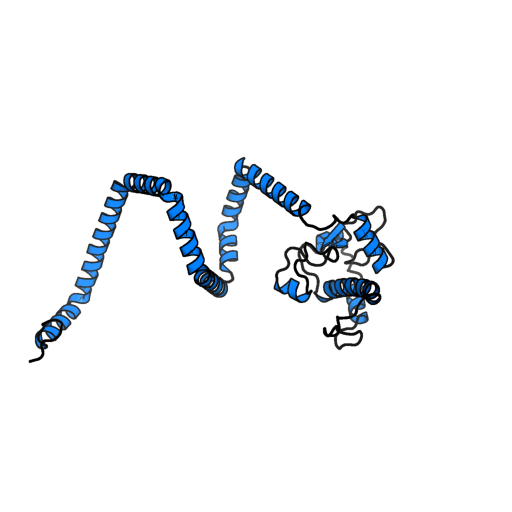A C 1
ATOM 1842 O O . ALA A 1 227 ? -4.301 -8.182 31.805 1.00 60.44 227 ALA A O 1
ATOM 1843 N N . ARG A 1 228 ? -2.077 -8.287 32.136 1.00 60.41 228 ARG A N 1
ATOM 1844 C CA . ARG A 1 228 ? -2.027 -9.735 32.383 1.00 60.41 228 ARG A CA 1
ATOM 1845 C C . ARG A 1 228 ? -2.661 -10.117 33.721 1.00 60.41 228 ARG A C 1
ATOM 1847 O O . ARG A 1 228 ? -3.415 -11.077 33.752 1.00 60.41 228 ARG A O 1
ATOM 1854 N N . TYR A 1 229 ? -2.448 -9.339 34.783 1.00 64.88 229 TYR A N 1
ATOM 1855 C CA . TYR A 1 229 ? -3.111 -9.536 36.078 1.00 64.88 229 TYR A CA 1
ATOM 1856 C C . TYR A 1 229 ? -4.638 -9.463 35.954 1.00 64.88 229 TYR A C 1
ATOM 1858 O O . TYR A 1 229 ? -5.350 -10.336 36.440 1.00 64.88 229 TYR A O 1
ATOM 1866 N N . PHE A 1 230 ? -5.153 -8.461 35.236 1.00 62.66 230 PHE A N 1
ATOM 1867 C CA . PHE A 1 230 ? -6.593 -8.333 35.020 1.00 62.66 230 PHE A CA 1
ATOM 1868 C C . PHE A 1 230 ? -7.178 -9.441 34.149 1.00 62.66 230 PHE A C 1
ATOM 1870 O O . PHE A 1 230 ? -8.277 -9.908 34.438 1.00 62.66 230 PHE A O 1
ATOM 1877 N N . LEU A 1 231 ? -6.466 -9.862 33.102 1.00 63.34 231 LEU A N 1
ATOM 1878 C CA . LEU A 1 231 ? -6.909 -10.986 32.283 1.00 63.34 231 LEU A CA 1
ATOM 1879 C C . LEU A 1 231 ? -6.891 -12.288 33.087 1.00 63.34 231 LEU A C 1
ATOM 1881 O O . LEU A 1 231 ? -7.872 -13.017 33.041 1.00 63.34 231 LEU A O 1
ATOM 1885 N N . ASN A 1 232 ? -5.852 -12.541 33.886 1.00 65.69 232 ASN A N 1
ATOM 1886 C CA . ASN A 1 232 ? -5.773 -13.725 34.745 1.00 65.69 232 ASN A CA 1
ATOM 1887 C C . ASN A 1 232 ? -6.902 -13.755 35.782 1.00 65.69 232 ASN A C 1
ATOM 1889 O O . ASN A 1 232 ? -7.594 -14.759 35.863 1.00 65.69 232 ASN A O 1
ATOM 1893 N N . LEU A 1 233 ? -7.185 -12.643 36.471 1.00 62.62 233 LEU A N 1
ATOM 1894 C CA . LEU A 1 233 ? -8.340 -12.536 37.378 1.00 62.62 233 LEU A CA 1
ATOM 1895 C C . LEU A 1 233 ? -9.672 -12.847 36.678 1.00 62.62 233 LEU A C 1
ATOM 1897 O O . LEU A 1 233 ? -10.561 -13.472 37.252 1.00 62.62 233 LEU A O 1
ATOM 1901 N N . GLN A 1 234 ? -9.826 -12.407 35.426 1.00 63.09 234 GLN A N 1
ATOM 1902 C CA . GLN A 1 234 ? -11.021 -12.688 34.630 1.00 63.09 234 GLN A CA 1
ATOM 1903 C C . GLN A 1 234 ? -11.093 -14.155 34.176 1.00 63.09 234 GLN A C 1
ATOM 1905 O O . GLN A 1 234 ? -12.187 -14.717 34.118 1.00 63.09 234 GLN A O 1
ATOM 1910 N N . TYR A 1 235 ? -9.952 -14.778 33.868 1.00 65.50 235 TYR A N 1
ATOM 1911 C CA . TYR A 1 235 ? -9.870 -16.195 33.513 1.00 65.50 235 TYR A CA 1
ATOM 1912 C C . TYR A 1 235 ? -10.066 -17.109 34.726 1.00 65.50 235 TYR A C 1
ATOM 1914 O O . TYR A 1 235 ? -10.776 -18.099 34.603 1.00 65.50 235 TYR A O 1
ATOM 1922 N N . GLU A 1 236 ? -9.528 -16.772 35.898 1.00 64.44 236 GLU A N 1
ATOM 1923 C CA . GLU A 1 236 ? -9.709 -17.523 37.148 1.00 64.44 236 GLU A CA 1
ATOM 1924 C C . GLU A 1 236 ? -11.163 -17.488 37.629 1.00 64.44 236 GLU A C 1
ATOM 1926 O O . GLU A 1 236 ? -11.708 -18.526 38.002 1.00 64.44 236 GLU A O 1
ATOM 1931 N N . ALA A 1 237 ? -11.837 -16.334 37.521 1.00 60.06 237 ALA A N 1
ATOM 1932 C CA . ALA A 1 237 ? -13.272 -16.230 37.795 1.00 60.06 237 ALA A CA 1
ATOM 1933 C C . ALA A 1 237 ? -14.107 -17.171 36.901 1.00 60.06 237 ALA A C 1
ATOM 1935 O O . ALA A 1 237 ? -15.098 -17.736 37.355 1.00 60.06 237 ALA A O 1
ATOM 1936 N N . ARG A 1 238 ? -13.675 -17.398 35.651 1.00 57.41 238 ARG A N 1
ATOM 1937 C CA . ARG A 1 238 ? -14.272 -18.396 34.745 1.00 57.41 238 ARG A CA 1
ATOM 1938 C C . ARG A 1 238 ? -13.835 -19.823 35.038 1.00 57.41 238 ARG A C 1
ATOM 1940 O O . ARG A 1 238 ? -14.645 -20.729 34.904 1.00 57.41 238 ARG A O 1
ATOM 1947 N N . GLY A 1 239 ? -12.578 -20.036 35.416 1.00 54.78 239 GLY A N 1
ATOM 1948 C CA . GLY A 1 239 ? -12.060 -21.339 35.825 1.00 54.78 239 GLY A CA 1
ATOM 1949 C C . GLY A 1 239 ? -12.812 -21.876 37.041 1.00 54.78 239 GLY A C 1
ATOM 1950 O O . GLY A 1 239 ? -13.114 -23.061 37.087 1.00 54.78 239 GLY A O 1
ATOM 1951 N N . ALA A 1 240 ? -13.220 -21.005 37.966 1.00 49.22 240 ALA A N 1
ATOM 1952 C CA . ALA A 1 240 ? -14.092 -21.362 39.081 1.00 49.22 240 ALA A CA 1
ATOM 1953 C C . ALA A 1 240 ? -15.521 -21.755 38.641 1.00 49.22 240 ALA A C 1
ATOM 1955 O O . ALA A 1 240 ? -16.134 -22.606 39.280 1.00 49.22 240 ALA A O 1
ATOM 1956 N N . GLU A 1 241 ? -16.039 -21.198 37.539 1.00 46.09 241 GLU A N 1
ATOM 1957 C CA . GLU A 1 241 ? -17.335 -21.588 36.952 1.00 46.09 241 GLU A CA 1
ATOM 1958 C C . GLU A 1 241 ? -17.243 -22.852 36.073 1.00 46.09 241 GLU A C 1
ATOM 1960 O O . GLU A 1 241 ? -18.163 -23.668 36.074 1.00 46.09 241 GLU A O 1
ATOM 1965 N N . MET A 1 242 ? -16.134 -23.051 35.349 1.00 38.25 242 MET A N 1
ATOM 1966 C CA . MET A 1 242 ? -15.893 -24.224 34.494 1.00 38.25 242 MET A CA 1
ATOM 1967 C C . MET A 1 242 ? -15.334 -25.437 35.252 1.00 38.25 242 MET A C 1
ATOM 1969 O O . MET A 1 242 ? -15.498 -26.557 34.791 1.00 38.25 242 MET A O 1
ATOM 1973 N N . SER A 1 243 ? -14.754 -25.261 36.442 1.00 39.38 243 SER A N 1
ATOM 1974 C CA . SER A 1 243 ? -14.292 -26.351 37.328 1.00 39.38 243 SER A CA 1
ATOM 1975 C C . SER A 1 243 ? -15.433 -27.254 37.839 1.00 39.38 243 SER A C 1
ATOM 1977 O O . SER A 1 243 ? -15.195 -28.304 38.431 1.00 39.38 243 SER A O 1
ATOM 1979 N N . LEU A 1 244 ? -16.692 -26.903 37.561 1.00 42.62 244 LEU A N 1
ATOM 1980 C CA . LEU A 1 244 ? -17.833 -27.792 37.784 1.00 42.62 244 LEU A CA 1
ATOM 1981 C C . LEU A 1 244 ? -18.136 -28.726 36.600 1.00 42.62 244 LEU A C 1
ATOM 1983 O O . LEU A 1 244 ? -18.919 -29.658 36.785 1.00 42.62 244 LEU A O 1
ATOM 1987 N N . GLN A 1 245 ? -17.534 -28.528 35.418 1.00 41.31 245 GLN A N 1
ATOM 1988 C CA . GLN A 1 245 ? -17.707 -29.395 34.246 1.00 41.31 245 GLN A CA 1
ATOM 1989 C C . GLN A 1 245 ? -16.421 -29.453 33.396 1.00 41.31 245 GLN A C 1
ATOM 1991 O O . GLN A 1 245 ? -16.137 -28.555 32.611 1.00 41.31 245 GLN A O 1
ATOM 1996 N N . ASP A 1 246 ? -15.704 -30.568 33.542 1.00 39.97 246 ASP A N 1
ATOM 1997 C CA . ASP A 1 246 ? -14.647 -31.102 32.671 1.00 39.97 246 ASP A CA 1
ATOM 1998 C C . ASP A 1 246 ? -13.259 -30.426 32.719 1.00 39.97 246 ASP A C 1
ATOM 2000 O O . ASP A 1 246 ? -13.019 -29.312 32.255 1.00 39.97 246 ASP A O 1
ATOM 2004 N N . GLY A 1 247 ? -12.305 -31.171 33.290 1.00 45.59 247 GLY A N 1
ATOM 2005 C CA . GLY A 1 247 ? -10.893 -30.815 33.362 1.00 45.59 247 GLY A CA 1
ATOM 2006 C C . GLY A 1 247 ? -10.136 -31.174 32.087 1.00 45.59 247 GLY A C 1
ATOM 2007 O O . GLY A 1 247 ? -10.258 -32.294 31.614 1.00 45.59 247 GLY A O 1
ATOM 2008 N N . ASP A 1 248 ? -9.342 -30.226 31.576 1.00 46.03 248 ASP A N 1
ATOM 2009 C CA . ASP A 1 248 ? -8.225 -30.466 30.642 1.00 46.03 248 ASP A CA 1
ATOM 2010 C C . ASP A 1 248 ? -7.359 -29.194 30.435 1.00 46.03 248 ASP A C 1
ATOM 2012 O O . ASP A 1 248 ? -7.049 -28.781 29.321 1.00 46.03 248 ASP A O 1
ATOM 2016 N N . PHE A 1 249 ? -6.940 -28.536 31.526 1.00 44.41 249 PHE A N 1
ATOM 2017 C CA . PHE A 1 249 ? -5.960 -27.424 31.486 1.00 44.41 249 PHE A CA 1
ATOM 2018 C C . PHE A 1 249 ? -4.659 -27.720 32.256 1.00 44.41 249 PHE A C 1
ATOM 2020 O O . PHE A 1 249 ? -3.928 -26.812 32.649 1.00 44.41 249 PHE A O 1
ATOM 2027 N N . ALA A 1 250 ? -4.328 -28.997 32.455 1.00 42.78 250 ALA A N 1
ATOM 2028 C CA . ALA A 1 250 ? -3.066 -29.404 33.067 1.00 42.78 250 ALA A CA 1
ATOM 2029 C C . ALA A 1 250 ? -1.914 -29.292 32.048 1.00 42.78 250 ALA A C 1
ATOM 2031 O O . ALA A 1 250 ? -1.635 -30.238 31.316 1.00 42.78 250 ALA A O 1
ATOM 2032 N N . GLY A 1 251 ? -1.246 -28.135 31.968 1.00 41.09 251 GLY A N 1
ATOM 2033 C CA . GLY A 1 251 ? -0.017 -28.032 31.167 1.00 41.09 251 GLY A CA 1
ATOM 2034 C C . GLY A 1 251 ? 0.554 -26.642 30.889 1.00 41.09 251 GLY A C 1
ATOM 2035 O O . GLY A 1 251 ? 1.590 -26.553 30.237 1.00 41.09 251 GLY A O 1
ATOM 2036 N N . LEU A 1 252 ? -0.078 -25.560 31.348 1.00 41.53 252 LEU A N 1
ATOM 2037 C CA . LEU A 1 252 ? 0.517 -24.224 31.273 1.00 41.53 252 LEU A CA 1
ATOM 2038 C C . LEU A 1 252 ? 1.094 -23.857 32.642 1.00 41.53 252 LEU A C 1
ATOM 2040 O O . LEU A 1 252 ? 0.348 -23.775 33.613 1.00 41.53 252 LEU A O 1
ATOM 2044 N N . ASP A 1 253 ? 2.408 -23.620 32.705 1.00 43.22 253 ASP A N 1
ATOM 2045 C CA . ASP A 1 253 ? 3.084 -23.057 33.880 1.00 43.22 253 ASP A CA 1
ATOM 2046 C C . ASP A 1 253 ? 2.599 -21.615 34.098 1.00 43.22 253 ASP A C 1
ATOM 2048 O O . ASP A 1 253 ? 3.162 -20.638 33.594 1.00 43.22 253 ASP A O 1
ATOM 2052 N N . THR A 1 254 ? 1.483 -21.474 34.809 1.00 47.28 254 THR A N 1
ATOM 2053 C CA . THR A 1 254 ? 1.040 -20.197 35.365 1.00 47.28 254 THR A CA 1
ATOM 2054 C C . THR A 1 254 ? 1.920 -19.847 36.561 1.00 47.28 254 THR A C 1
ATOM 2056 O O . THR A 1 254 ? 1.973 -20.654 37.494 1.00 47.28 254 THR A O 1
ATOM 2059 N N . PRO A 1 255 ? 2.564 -18.661 36.568 1.00 47.94 255 PRO A N 1
ATOM 2060 C CA . PRO A 1 255 ? 3.306 -18.198 37.729 1.00 47.94 255 PRO A CA 1
ATOM 2061 C C . PRO A 1 255 ? 2.402 -18.193 38.962 1.00 47.94 255 PRO A C 1
ATOM 2063 O O . PRO A 1 255 ? 1.274 -17.693 38.887 1.00 47.94 255 PRO A O 1
ATOM 2066 N N . GLN A 1 256 ? 2.878 -18.764 40.062 1.00 54.38 256 GLN A N 1
ATOM 2067 C CA . GLN A 1 256 ? 2.136 -18.857 41.316 1.00 54.38 256 GLN A CA 1
ATOM 2068 C C . GLN A 1 256 ? 2.471 -17.664 42.225 1.00 54.38 256 GLN A C 1
ATOM 2070 O O . GLN A 1 256 ? 3.590 -17.139 42.174 1.00 54.38 256 GLN A O 1
ATOM 2075 N N . PRO A 1 257 ? 1.540 -17.241 43.102 1.00 41.75 257 PRO A N 1
ATOM 2076 C CA . PRO A 1 257 ? 1.866 -16.330 44.192 1.00 41.75 257 PRO A CA 1
ATOM 2077 C C . PRO A 1 257 ? 3.058 -16.870 45.001 1.00 41.75 257 PRO A C 1
ATOM 2079 O O . PRO A 1 257 ? 2.957 -17.928 45.620 1.00 41.75 257 PRO A O 1
ATOM 2082 N N . GLY A 1 258 ? 4.192 -16.159 44.964 1.00 48.31 258 GLY A N 1
ATOM 2083 C CA . GLY A 1 258 ? 5.458 -16.578 45.586 1.00 48.31 258 GLY A CA 1
ATOM 2084 C C . GLY A 1 258 ? 6.625 -16.815 44.618 1.00 48.31 258 GLY A C 1
ATOM 2085 O O . GLY A 1 258 ? 7.755 -16.990 45.077 1.00 48.31 258 GLY A O 1
ATOM 2086 N N . ASP A 1 259 ? 6.396 -16.778 43.301 1.00 59.62 259 ASP A N 1
ATOM 2087 C CA . ASP A 1 259 ? 7.484 -16.866 42.323 1.00 59.62 259 ASP A CA 1
ATOM 2088 C C . ASP A 1 259 ? 8.426 -15.642 42.388 1.00 59.62 259 ASP A C 1
ATOM 2090 O O . ASP A 1 259 ? 7.970 -14.512 42.607 1.00 59.62 259 ASP A O 1
ATOM 2094 N N . PRO A 1 260 ? 9.746 -15.807 42.156 1.00 46.47 260 PRO A N 1
ATOM 2095 C CA . PRO A 1 260 ? 10.696 -14.695 42.165 1.00 46.47 260 PRO A CA 1
ATOM 2096 C C . PRO A 1 260 ? 10.316 -13.611 41.138 1.00 46.47 260 PRO A C 1
ATOM 2098 O O . PRO A 1 260 ? 10.392 -13.830 39.930 1.00 46.47 260 PRO A O 1
ATOM 2101 N N . GLY A 1 261 ? 9.920 -12.427 41.622 1.00 55.56 261 GLY A N 1
ATOM 2102 C CA . GLY A 1 261 ? 9.432 -11.303 40.804 1.00 55.56 261 GLY A CA 1
ATOM 2103 C C . GLY A 1 261 ? 7.919 -11.050 40.884 1.00 55.56 261 GLY A C 1
ATOM 2104 O O . GLY A 1 261 ? 7.441 -10.080 40.294 1.00 55.56 261 GLY A O 1
ATOM 2105 N N . TRP A 1 262 ? 7.180 -11.880 41.625 1.00 43.19 262 TRP A N 1
ATOM 2106 C CA . TRP A 1 262 ? 5.744 -11.750 41.880 1.00 43.19 262 TRP A CA 1
ATOM 2107 C C . TRP A 1 262 ? 5.508 -11.247 43.316 1.00 43.19 262 TRP A C 1
ATOM 2109 O O . TRP A 1 262 ? 5.137 -12.002 44.208 1.00 43.19 262 TRP A O 1
ATOM 2119 N N . ASP A 1 263 ? 5.785 -9.963 43.556 1.00 59.38 263 ASP A N 1
ATOM 2120 C CA . ASP A 1 263 ? 5.535 -9.292 44.841 1.00 59.38 263 ASP A CA 1
ATOM 2121 C C . ASP A 1 263 ? 4.420 -8.256 44.655 1.00 59.38 263 ASP A C 1
ATOM 2123 O O . ASP A 1 263 ? 4.639 -7.186 44.087 1.00 59.38 263 ASP A O 1
ATOM 2127 N N . ILE A 1 264 ? 3.201 -8.594 45.081 1.00 48.16 264 ILE A N 1
ATOM 2128 C CA . ILE A 1 264 ? 2.029 -7.725 44.914 1.00 48.16 264 ILE A CA 1
ATOM 2129 C C . ILE A 1 264 ? 2.139 -6.454 45.778 1.00 48.16 264 ILE A C 1
ATOM 2131 O O . ILE A 1 264 ? 1.686 -5.387 45.358 1.00 48.16 264 ILE A O 1
ATOM 2135 N N . ASP A 1 265 ? 2.836 -6.539 46.916 1.00 47.00 265 ASP A N 1
ATOM 2136 C CA . ASP A 1 265 ? 2.982 -5.455 47.889 1.00 47.00 265 ASP A CA 1
ATOM 2137 C C . ASP A 1 265 ? 4.013 -4.414 47.418 1.00 47.00 265 ASP A C 1
ATOM 2139 O O . ASP A 1 265 ? 3.810 -3.207 47.584 1.00 47.00 265 ASP A O 1
ATOM 2143 N N . GLN A 1 266 ? 5.081 -4.841 46.728 1.00 53.25 266 GLN A N 1
ATOM 2144 C CA . GLN A 1 266 ? 6.007 -3.917 46.051 1.00 53.25 266 GLN A CA 1
ATOM 2145 C C . GLN A 1 266 ? 5.341 -3.116 44.924 1.00 53.25 266 GLN A C 1
ATOM 2147 O O . GLN A 1 266 ? 5.754 -1.986 44.641 1.00 53.25 266 GLN A O 1
ATOM 2152 N N . TRP A 1 267 ? 4.329 -3.681 44.264 1.00 47.97 267 TRP A N 1
ATOM 2153 C CA . TRP A 1 267 ? 3.633 -3.019 43.158 1.00 47.97 267 TRP A CA 1
ATOM 2154 C C . TRP A 1 267 ? 2.539 -2.074 43.648 1.00 47.97 267 TRP A C 1
ATOM 2156 O O . TRP A 1 267 ? 2.433 -0.957 43.129 1.00 47.97 267 TRP A O 1
ATOM 2166 N N . ASP A 1 268 ? 1.784 -2.459 44.679 1.00 44.00 268 ASP A N 1
ATOM 2167 C CA . ASP A 1 268 ? 0.831 -1.556 45.327 1.00 44.00 268 ASP A CA 1
ATOM 2168 C C . ASP A 1 268 ? 1.550 -0.344 45.941 1.00 44.00 268 ASP A C 1
ATOM 2170 O O . ASP A 1 268 ? 1.053 0.778 45.817 1.00 44.00 268 ASP A O 1
ATOM 2174 N N . ALA A 1 269 ? 2.772 -0.502 46.467 1.00 48.94 269 ALA A N 1
ATOM 2175 C CA . ALA A 1 269 ? 3.604 0.616 46.927 1.00 48.94 269 ALA A CA 1
ATOM 2176 C C . ALA A 1 269 ? 3.988 1.615 45.807 1.00 48.94 269 ALA A C 1
ATOM 2178 O O . ALA A 1 269 ? 4.039 2.818 46.051 1.00 48.94 269 ALA A O 1
ATOM 2179 N N . GLN A 1 270 ? 4.199 1.161 44.563 1.00 50.50 270 GLN A N 1
ATOM 2180 C CA . GLN A 1 270 ? 4.511 2.049 43.425 1.00 50.50 270 GLN A CA 1
ATOM 2181 C C . GLN A 1 270 ? 3.278 2.758 42.841 1.00 50.50 270 GLN A C 1
ATOM 2183 O O . GLN A 1 270 ? 3.406 3.790 42.180 1.00 50.50 270 GLN A O 1
ATOM 2188 N N . ILE A 1 271 ? 2.079 2.208 43.055 1.00 44.28 271 ILE A N 1
ATOM 2189 C CA . ILE A 1 271 ? 0.813 2.779 42.568 1.00 44.28 271 ILE A CA 1
ATOM 2190 C C . ILE A 1 271 ? 0.179 3.708 43.618 1.00 44.28 271 ILE A C 1
ATOM 2192 O O . ILE A 1 271 ? -0.560 4.627 43.254 1.00 44.28 271 ILE A O 1
ATOM 2196 N N . THR A 1 272 ? 0.472 3.496 44.905 1.00 42.31 272 THR A N 1
ATOM 2197 C CA . THR A 1 272 ? -0.110 4.247 46.030 1.00 42.31 272 THR A CA 1
ATOM 2198 C C . THR A 1 272 ? 0.626 5.529 46.400 1.00 42.31 272 THR A C 1
ATOM 2200 O O . THR A 1 272 ? 0.088 6.288 47.208 1.00 42.31 272 THR A O 1
ATOM 2203 N N . GLU A 1 273 ? 1.779 5.848 45.797 1.00 40.53 273 GLU A N 1
ATOM 2204 C CA . GLU A 1 273 ? 2.351 7.186 45.966 1.00 40.53 273 GLU A CA 1
ATOM 2205 C C . GLU A 1 273 ? 1.346 8.239 45.454 1.00 40.53 273 GLU A C 1
ATOM 2207 O O . GLU A 1 273 ? 1.006 8.255 44.261 1.00 40.53 273 GLU A O 1
ATOM 2212 N N . PRO A 1 274 ? 0.826 9.128 46.326 1.00 41.53 274 PRO A N 1
ATOM 2213 C CA . PRO A 1 274 ? -0.067 10.181 45.886 1.00 41.53 274 PRO A CA 1
ATOM 2214 C C . PRO A 1 274 ? 0.698 11.063 44.903 1.00 41.53 274 PRO A C 1
ATOM 2216 O O . PRO A 1 274 ? 1.702 11.686 45.247 1.00 41.53 274 PRO A O 1
ATOM 2219 N N . LEU A 1 275 ? 0.223 11.101 43.656 1.00 44.69 275 LEU A N 1
ATOM 2220 C CA . LEU A 1 275 ? 0.815 11.939 42.619 1.00 44.69 275 LEU A CA 1
ATOM 2221 C C . LEU A 1 275 ? 0.933 13.381 43.138 1.00 44.69 275 LEU A C 1
ATOM 2223 O O . LEU A 1 275 ? -0.051 13.895 43.684 1.00 44.69 275 LEU A O 1
ATOM 2227 N N . PRO A 1 276 ? 2.077 14.060 42.929 1.00 44.69 276 PRO A N 1
ATOM 2228 C CA . PRO A 1 276 ? 2.234 15.439 43.357 1.00 44.69 276 PRO A CA 1
ATOM 2229 C C . PRO A 1 276 ? 1.110 16.280 42.754 1.00 44.69 276 PRO A C 1
ATOM 2231 O O . PRO A 1 276 ? 0.851 16.245 41.544 1.00 44.69 276 PRO A O 1
ATOM 2234 N N . VAL A 1 277 ? 0.412 17.012 43.620 1.00 40.78 277 VAL A N 1
ATOM 2235 C CA . VAL A 1 277 ? -0.613 17.968 43.217 1.00 40.78 277 VAL A CA 1
ATOM 2236 C C . VAL A 1 277 ? 0.097 19.075 42.446 1.00 40.78 277 VAL A C 1
ATOM 2238 O O . VAL A 1 277 ? 0.714 19.963 43.027 1.00 40.78 277 VAL A O 1
ATOM 2241 N N . VAL A 1 278 ? 0.042 19.007 41.117 1.00 49.03 278 VAL A N 1
ATOM 2242 C CA . VAL A 1 278 ? 0.454 20.118 40.259 1.00 49.03 278 VAL A CA 1
ATOM 2243 C C . VAL A 1 278 ? -0.616 21.194 40.400 1.00 49.03 278 VAL A C 1
ATOM 2245 O O . VAL A 1 278 ? -1.637 21.160 39.713 1.00 49.03 278 VAL A O 1
ATOM 2248 N N . VAL A 1 279 ? -0.400 22.124 41.328 1.00 47.31 279 VAL A N 1
ATOM 2249 C CA . VAL A 1 279 ? -1.142 23.383 41.372 1.00 47.31 279 VAL A CA 1
ATOM 2250 C C . VAL A 1 279 ? -0.688 24.178 40.149 1.00 47.31 279 VAL A C 1
ATOM 2252 O O . VAL A 1 279 ? 0.461 24.612 40.079 1.00 47.31 279 VAL A O 1
ATOM 2255 N N . GLN A 1 280 ? -1.548 24.279 39.136 1.00 48.75 280 GLN A N 1
ATOM 2256 C CA . GLN A 1 280 ? -1.323 25.234 38.053 1.00 48.75 280 GLN A CA 1
ATOM 2257 C C . GLN A 1 280 ? -1.628 26.645 38.579 1.00 48.75 280 GLN A C 1
ATOM 2259 O O . GLN A 1 280 ? -2.595 26.780 39.333 1.00 48.75 280 GLN A O 1
ATOM 2264 N N . PRO A 1 281 ? -0.806 27.655 38.238 1.00 56.56 281 PRO A N 1
ATOM 2265 C CA . PRO A 1 281 ? -1.075 29.047 38.587 1.00 56.56 281 PRO A CA 1
ATOM 2266 C C . PRO A 1 281 ? -2.334 29.583 37.895 1.00 56.56 281 PRO A C 1
ATOM 2268 O O . PRO A 1 281 ? -2.647 29.110 36.775 1.00 56.56 281 PRO A O 1
#

Foldseek 3Di:
DDQDPVNDDPVVVVVVVVVCVVCVVVVVVVCVVVVVVVVVVVVVVCVVCVVVVVVVVVVCCVVCVPVVVVVVVVVCVVCVVVVVVVVVVVCVVCVCPVVVVCVVCVVVVVVVLVVLCPDPNNVVVVVVVVVVVVVVVVPQPDDPDDPVNQQVVCCVLLVARAALQLRHGDDPPADKDKAFLAAQPDDPVLCVLQVDPGSPNDSLRIHIHHPVRRVVCPNPNDDSVSSNVSSVSVVVVVCVVCVVPDDDPPDDPDDDCPPVPNDPPVVCVVSPPDDPPPPDD

Sequence (281 aa):
MTRNSDGLQPRCKDCNRAYRLQNVERARQYRLITGERSRRLDRERYAQNRESELTRSALYRSQNREQVRRVGRESAARNADRRREYMRQRRMANPTAKRDYRLRNLERIRIQDQSYNRSEAGRQAARAAKARRRARKLALPTRPWRTAEILARGVALRGVASCWLCRAALAADSTIHFDHLIPLAADEAALDVFGVVNPGDVPENVDTACPRCNLRKRNEVLPCAVARYFLNLQYEARGAEMSLQDGDFAGLDTPQPGDPGWDIDQWDAQITEPLPVVVQP

pLDDT: mean 80.18, std 18.44, range [38.25, 98.31]

Secondary structure (DSSP, 8-state):
----TT---HHHHHHHHHHHHHTHHHHHHHHHHHHHHHHHHHHHHHHHHHHHHHHHHHHHHHHTHHHHHHHHHHHHHHTHHHHHHHHHHHHHH-TTHHHHHHHHTHHHHHHHHHHHHHSHHHHHHHHHHHHHHHHHHHHSSSPPPPHHHHHHHHHHHHSS-B-TTT-PBPPTTS--EEEESS-TT--HHHHHHHT-S-TTS-GGGEEEE-HHHHHHHTTPPP-HHHHHHHHHHHHHHHHHHHTTS----TT--PPPTTSTT--HHHHHHHH-SPPP-----

Radius of gyration: 34.21 Å; chains: 1; bounding box: 73×60×86 Å